Protein AF-L8HFX8-F1 (afdb_monomer_lite)

Sequence (370 aa):
MKRTALRFAGTTTATARPATVGLRHLRARGLSSSVTSGEEAWAEHQKGLRRLPVPSLEETVARYAEYVAPLVSEAEAAHARALAEEFARGEGRALQSELLALDRESPTSWLEGWWDTMYLTIRDPLPVNVNPFFIMQDDPERRSQVARAAGLANACAKFQRLVRTGQLKPDMEKTTPLDMSQYTKLFAAARIPRASRDEMVYHPDSRHMAVLSHNHFYTVEIITEDGSVVPEKDIQRQLQQILNESAPSGTREPGLGVLTADWRSPDSWASVRSELISSHGDNKHALEKIDSALFVLVLEPEAPAKGDDIAKVFLHGDMRQRWFDKLQNEKIPITVSSFQRQALPYARALEKSLLEMRDVLDASTTSTSA

Organism: Acanthamoeba castellanii (strain ATCC 30010 / Neff) (NCBI:txid1257118)

Structure (mmCIF, N/CA/C/O backbone):
data_AF-L8HFX8-F1
#
_entry.id   AF-L8HFX8-F1
#
loop_
_atom_site.group_PDB
_atom_site.id
_atom_site.type_symbol
_atom_site.label_atom_id
_atom_site.label_alt_id
_atom_site.label_comp_id
_atom_site.label_asym_id
_atom_site.label_entity_id
_atom_site.label_seq_id
_atom_site.pdbx_PDB_ins_code
_atom_site.Cartn_x
_atom_site.Cartn_y
_atom_site.Cartn_z
_atom_site.occupancy
_atom_site.B_iso_or_equiv
_atom_site.auth_seq_id
_atom_site.auth_comp_id
_atom_site.auth_asym_id
_atom_site.auth_atom_id
_atom_site.pdbx_PDB_model_num
ATOM 1 N N . MET A 1 1 ? -16.888 -6.440 20.576 1.00 50.03 1 MET A N 1
ATOM 2 C CA . MET A 1 1 ? -15.446 -6.126 20.473 1.00 50.03 1 MET A CA 1
ATOM 3 C C . MET A 1 1 ? -14.631 -7.255 21.095 1.00 50.03 1 MET A C 1
ATOM 5 O O . MET A 1 1 ? -15.099 -7.839 22.067 1.00 50.03 1 MET A O 1
ATOM 9 N N . LYS A 1 2 ? -13.455 -7.587 20.550 1.00 50.56 2 LYS A N 1
ATOM 10 C CA . LYS A 1 2 ? -12.471 -8.487 21.183 1.00 50.56 2 LYS A CA 1
ATOM 11 C C . LYS A 1 2 ? -11.106 -7.789 21.179 1.00 50.56 2 LYS A C 1
ATOM 13 O O . LYS A 1 2 ? -10.716 -7.255 20.141 1.00 50.56 2 LYS A O 1
ATOM 18 N N . ARG A 1 3 ? -10.412 -7.782 22.323 1.00 57.97 3 ARG A N 1
ATOM 19 C CA . ARG A 1 3 ? -8.992 -7.404 22.421 1.00 57.97 3 ARG A CA 1
ATOM 20 C C . ARG A 1 3 ? -8.156 -8.588 21.951 1.00 57.97 3 ARG A C 1
ATOM 22 O O . ARG A 1 3 ? -8.400 -9.716 22.378 1.00 57.97 3 ARG A O 1
ATOM 29 N N . THR A 1 4 ? -7.187 -8.320 21.090 1.00 51.91 4 THR A N 1
ATOM 30 C CA . THR A 1 4 ? -6.310 -9.325 20.494 1.00 51.91 4 THR A CA 1
ATOM 31 C C . THR A 1 4 ? -4.913 -9.118 21.064 1.00 51.91 4 THR A C 1
ATOM 33 O O . THR A 1 4 ? -4.246 -8.141 20.735 1.00 51.91 4 THR A O 1
ATOM 36 N N . ALA A 1 5 ? -4.484 -10.012 21.956 1.00 53.78 5 ALA A N 1
ATOM 37 C CA . ALA A 1 5 ? -3.161 -9.965 22.571 1.00 53.78 5 ALA A CA 1
ATOM 38 C C . ALA A 1 5 ? -2.276 -11.077 21.994 1.00 53.78 5 ALA A C 1
ATOM 40 O O . ALA A 1 5 ? -2.596 -12.258 22.128 1.00 53.78 5 ALA A O 1
ATOM 41 N N . LEU A 1 6 ? -1.167 -10.681 21.373 1.00 53.00 6 LEU A N 1
ATOM 42 C CA . LEU A 1 6 ? -0.071 -11.569 20.992 1.00 53.00 6 LEU A CA 1
ATOM 43 C C . LEU A 1 6 ? 0.772 -11.864 22.243 1.00 53.00 6 LEU A C 1
ATOM 45 O O . LEU A 1 6 ? 1.115 -10.945 22.985 1.00 53.00 6 LEU A O 1
ATOM 49 N N . ARG A 1 7 ? 1.084 -13.137 22.499 1.00 51.69 7 ARG A N 1
ATOM 50 C CA . ARG A 1 7 ? 1.792 -13.601 23.701 1.00 51.69 7 ARG A CA 1
ATOM 51 C C . ARG A 1 7 ? 3.154 -14.179 23.335 1.00 51.69 7 ARG A C 1
ATOM 53 O O . ARG A 1 7 ? 3.237 -15.057 22.482 1.00 51.69 7 ARG A O 1
ATOM 60 N N . PHE A 1 8 ? 4.203 -13.759 24.033 1.00 40.91 8 PHE A N 1
ATOM 61 C CA . PHE A 1 8 ? 5.489 -14.460 24.010 1.00 40.91 8 PHE A CA 1
ATOM 62 C C . PHE A 1 8 ? 5.495 -15.608 25.027 1.00 40.91 8 PHE A C 1
ATOM 64 O O . PHE A 1 8 ? 4.777 -15.569 26.029 1.00 40.91 8 PHE A O 1
ATOM 71 N N . ALA A 1 9 ? 6.321 -16.626 24.790 1.00 34.47 9 ALA A N 1
ATOM 72 C CA . ALA A 1 9 ? 6.492 -17.742 25.713 1.00 34.47 9 ALA A CA 1
ATOM 73 C C . ALA A 1 9 ? 7.269 -17.300 26.972 1.00 34.47 9 ALA A C 1
ATOM 75 O O . ALA A 1 9 ? 8.494 -17.365 27.018 1.00 34.47 9 ALA A O 1
ATOM 76 N N . GLY A 1 10 ? 6.545 -16.845 27.999 1.00 32.31 10 GLY A N 1
ATOM 77 C CA . GLY A 1 10 ? 7.122 -16.425 29.276 1.00 32.31 10 GLY A CA 1
ATOM 78 C C . GLY A 1 10 ? 6.064 -16.149 30.349 1.00 32.31 10 GLY A C 1
ATOM 79 O O . GLY A 1 10 ? 5.372 -15.140 30.297 1.00 32.31 10 GLY A O 1
ATOM 80 N N . THR A 1 11 ? 5.998 -17.027 31.355 1.00 31.62 11 THR A N 1
ATOM 81 C CA . THR A 1 11 ? 5.170 -16.970 32.585 1.00 31.62 11 THR A CA 1
ATOM 82 C C . THR A 1 11 ? 3.634 -17.116 32.470 1.00 31.62 11 THR A C 1
ATOM 84 O O . THR A 1 11 ? 2.910 -16.302 31.908 1.00 31.62 11 THR A O 1
ATOM 87 N N . THR A 1 12 ? 3.151 -18.195 33.096 1.00 32.53 12 THR A N 1
ATOM 88 C CA . THR A 1 12 ? 1.774 -18.568 33.498 1.00 32.53 12 THR A CA 1
ATOM 89 C C . THR A 1 12 ? 1.170 -17.529 34.475 1.00 32.53 12 THR A C 1
ATOM 91 O O . THR A 1 12 ? 1.929 -16.861 35.163 1.00 32.53 12 THR A O 1
ATOM 94 N N . THR A 1 13 ? -0.139 -17.293 34.670 1.00 28.94 13 THR A N 1
ATOM 95 C CA . THR A 1 13 ? -1.425 -18.046 34.568 1.00 28.94 13 THR A CA 1
ATOM 96 C C . THR A 1 13 ? -2.548 -17.065 34.091 1.00 28.94 13 THR A C 1
ATOM 98 O O . THR A 1 13 ? -2.239 -15.911 33.827 1.00 28.94 13 THR A O 1
ATOM 101 N N . ALA A 1 14 ? -3.848 -17.351 33.888 1.00 28.08 14 ALA A N 1
ATOM 102 C CA . ALA A 1 14 ? -4.761 -18.401 34.365 1.00 28.08 14 ALA A CA 1
ATOM 103 C C . ALA A 1 14 ? -5.943 -18.669 33.383 1.00 28.08 14 ALA A C 1
ATOM 105 O O . ALA A 1 14 ? -6.016 -18.104 32.294 1.00 28.08 14 ALA A O 1
ATOM 106 N N . THR A 1 15 ? -6.855 -19.568 33.772 1.00 30.02 15 THR A N 1
ATOM 107 C CA . THR A 1 15 ? -7.878 -20.244 32.941 1.00 30.02 15 THR A CA 1
ATOM 108 C C . THR A 1 15 ? -9.244 -19.548 32.818 1.00 30.02 15 THR A C 1
ATOM 110 O O . THR A 1 15 ? -9.757 -19.041 33.813 1.00 30.02 15 THR A O 1
ATOM 113 N N . ALA A 1 16 ? -9.936 -19.735 31.682 1.00 27.06 16 ALA A N 1
ATOM 114 C CA . ALA A 1 16 ? -11.408 -19.716 31.588 1.00 27.06 16 ALA A CA 1
ATOM 115 C C . ALA A 1 16 ? -11.921 -20.693 30.498 1.00 27.06 16 ALA A C 1
ATOM 117 O O . ALA A 1 16 ? -11.227 -20.947 29.516 1.00 27.06 16 ALA A O 1
ATOM 118 N N . ARG A 1 17 ? -13.115 -21.279 30.691 1.00 26.91 17 ARG A N 1
ATOM 119 C CA . ARG A 1 17 ? -13.713 -22.336 29.834 1.00 26.91 17 ARG A CA 1
ATOM 120 C C . ARG A 1 17 ? -14.452 -21.782 28.595 1.00 26.91 17 ARG A C 1
ATOM 122 O O . ARG A 1 17 ? -14.934 -20.653 28.649 1.00 26.91 17 ARG A O 1
ATOM 129 N N . PRO A 1 18 ? -14.624 -22.577 27.516 1.00 25.81 18 PRO A N 1
ATOM 130 C CA . PRO A 1 18 ? -15.417 -22.182 26.352 1.00 25.81 18 PRO A CA 1
ATOM 131 C C . PRO A 1 18 ? -16.929 -22.318 26.600 1.00 25.81 18 PRO A C 1
ATOM 133 O O . PRO A 1 18 ? -17.372 -23.225 27.305 1.00 25.81 18 PRO A O 1
ATOM 136 N N . ALA A 1 19 ? -17.720 -21.460 25.951 1.00 24.75 19 ALA A N 1
ATOM 137 C CA . ALA A 1 19 ? -19.171 -21.596 25.847 1.00 24.75 19 ALA A CA 1
ATOM 138 C C . ALA A 1 19 ? -19.556 -21.960 24.405 1.00 24.75 19 ALA A C 1
ATOM 140 O O . ALA A 1 19 ? -19.267 -21.215 23.468 1.00 24.75 19 ALA A O 1
ATOM 141 N N . THR A 1 20 ? -20.203 -23.110 24.230 1.00 25.84 20 THR A N 1
ATOM 142 C CA . THR A 1 20 ? -20.669 -23.609 22.930 1.00 25.84 20 THR A CA 1
ATOM 143 C C . THR A 1 20 ? -22.063 -23.059 22.628 1.00 25.84 20 THR A C 1
ATOM 145 O O . THR A 1 20 ? -22.980 -23.264 23.420 1.00 25.84 20 THR A O 1
ATOM 148 N N . VAL A 1 21 ? -22.261 -22.427 21.468 1.00 25.80 21 VAL A N 1
ATOM 149 C CA . VAL A 1 21 ? -23.598 -22.104 20.936 1.00 25.80 21 VAL A CA 1
ATOM 150 C C . VAL A 1 21 ? -23.649 -22.547 19.475 1.00 25.80 21 VAL A C 1
ATOM 152 O O . VAL A 1 21 ? -22.759 -22.224 18.693 1.00 25.80 21 VAL A O 1
ATOM 155 N N . GLY A 1 22 ? -24.650 -23.358 19.131 1.00 22.69 22 GLY A N 1
ATOM 156 C CA . GLY A 1 22 ? -24.726 -24.035 17.836 1.00 22.69 22 GLY A CA 1
ATOM 157 C C . GLY A 1 22 ? -25.189 -23.133 16.691 1.00 22.69 22 GLY A C 1
ATOM 158 O O . GLY A 1 22 ? -26.112 -22.335 16.849 1.00 22.69 22 GLY A O 1
ATOM 159 N N . LEU A 1 23 ? -24.595 -23.325 15.511 1.00 24.81 23 LEU A N 1
ATOM 160 C CA . LEU A 1 23 ? -25.080 -22.730 14.268 1.00 24.81 23 LEU A CA 1
ATOM 161 C C . LEU A 1 23 ? -26.405 -23.378 13.841 1.00 24.81 23 LEU A C 1
ATOM 163 O O . LEU A 1 23 ? -26.482 -24.591 13.649 1.00 24.81 23 LEU A O 1
ATOM 167 N N . ARG A 1 24 ? -27.435 -22.557 13.614 1.00 24.11 24 ARG A N 1
ATOM 168 C CA . ARG A 1 24 ? -28.590 -22.933 12.788 1.00 24.11 24 ARG A CA 1
ATOM 169 C C . ARG A 1 24 ? -28.392 -22.357 11.392 1.00 24.11 24 ARG A C 1
ATOM 171 O O . ARG A 1 24 ? -28.345 -21.142 11.235 1.00 24.11 24 ARG A O 1
ATOM 178 N N . HIS A 1 25 ? -28.324 -23.217 10.380 1.00 25.73 25 HIS A N 1
ATOM 179 C CA . HIS A 1 25 ? -28.350 -22.771 8.990 1.00 25.73 25 HIS A CA 1
ATOM 180 C C . HIS A 1 25 ? -29.720 -22.172 8.650 1.00 25.73 25 HIS A C 1
ATOM 182 O O . HIS A 1 25 ? -30.730 -22.876 8.658 1.00 25.73 25 HIS A O 1
ATOM 188 N N . LEU A 1 26 ? -29.743 -20.892 8.283 1.00 27.25 26 LEU A N 1
ATOM 189 C CA . LEU A 1 26 ? -30.854 -20.274 7.565 1.00 27.25 26 LEU A CA 1
ATOM 190 C C . LEU A 1 26 ? -30.396 -19.989 6.133 1.00 27.25 26 LEU A C 1
ATOM 192 O O . LEU A 1 26 ? -29.368 -19.355 5.912 1.00 27.25 26 LEU A O 1
ATOM 196 N N . ARG A 1 27 ? -31.144 -20.503 5.151 1.00 25.91 27 ARG A N 1
ATOM 197 C CA . ARG A 1 27 ? -30.884 -20.245 3.729 1.00 25.91 27 ARG A CA 1
ATOM 198 C C . ARG A 1 27 ? -31.205 -18.785 3.411 1.00 25.91 27 ARG A C 1
ATOM 200 O O . ARG A 1 27 ? -32.352 -18.373 3.582 1.00 25.91 27 ARG A O 1
ATOM 207 N N . ALA A 1 28 ? -30.236 -18.049 2.874 1.00 30.64 28 ALA A N 1
ATOM 208 C CA . ALA A 1 28 ? -30.496 -16.753 2.259 1.00 30.64 28 ALA A CA 1
ATOM 209 C C . ALA A 1 28 ? -31.442 -16.912 1.051 1.00 30.64 28 ALA A C 1
ATOM 211 O O . ALA A 1 28 ? -31.309 -17.851 0.262 1.00 30.64 28 ALA A O 1
ATOM 212 N N . ARG A 1 29 ? -32.400 -15.991 0.903 1.00 31.17 29 ARG A N 1
ATOM 213 C CA . ARG A 1 29 ? -33.271 -15.876 -0.276 1.00 31.17 29 ARG A CA 1
ATOM 214 C C . ARG A 1 29 ? -32.976 -14.564 -1.002 1.00 31.17 29 ARG A C 1
ATOM 216 O O . ARG A 1 29 ? -33.218 -13.507 -0.442 1.00 31.17 29 ARG A O 1
ATOM 223 N N . GLY A 1 30 ? -32.534 -14.685 -2.254 1.00 37.66 30 GLY A N 1
ATOM 224 C CA . GLY A 1 30 ? -32.776 -13.751 -3.361 1.00 37.66 30 GLY A CA 1
ATOM 225 C C . GLY A 1 30 ? -32.552 -12.251 -3.139 1.00 37.66 30 GLY A C 1
ATOM 226 O O . GLY A 1 30 ? -33.495 -11.529 -2.836 1.00 37.66 30 GLY A O 1
ATOM 227 N N . LEU A 1 31 ? -31.359 -11.774 -3.499 1.00 37.97 31 LEU A N 1
ATOM 228 C CA . LEU A 1 31 ? -31.148 -10.425 -4.034 1.00 37.97 31 LEU A CA 1
ATOM 229 C C . LEU A 1 31 ? -30.660 -10.592 -5.479 1.00 37.97 31 LEU A C 1
ATOM 231 O O . LEU A 1 31 ? -29.547 -11.059 -5.694 1.00 37.97 31 LEU A O 1
ATOM 235 N N . SER A 1 32 ? -31.513 -10.308 -6.466 1.00 46.12 32 SER A N 1
ATOM 236 C CA . SER A 1 32 ? -31.201 -10.519 -7.887 1.00 46.12 32 SER A CA 1
ATOM 237 C C . SER A 1 32 ? -31.941 -9.511 -8.767 1.00 46.12 32 SER A C 1
ATOM 239 O O . SER A 1 32 ? -33.143 -9.656 -8.989 1.00 46.12 32 SER A O 1
ATOM 241 N N . SER A 1 33 ? -31.209 -8.478 -9.204 1.00 42.03 33 SER A N 1
ATOM 242 C CA . SER A 1 33 ? -31.483 -7.638 -10.391 1.00 42.03 33 SER A CA 1
ATOM 243 C C . SER A 1 33 ? -30.518 -6.446 -10.502 1.00 42.03 33 SER A C 1
ATOM 245 O O . SER A 1 33 ? -30.152 -6.074 -11.608 1.00 42.03 33 SER A O 1
ATOM 247 N N . SER A 1 34 ? -30.096 -5.848 -9.378 1.00 47.00 34 SER A N 1
ATOM 248 C CA . SER A 1 34 ? -29.279 -4.614 -9.353 1.00 47.00 34 SER A CA 1
ATOM 249 C C . SER A 1 34 ? -27.778 -4.813 -9.103 1.00 47.00 34 SER A C 1
ATOM 251 O O . SER A 1 34 ? -26.992 -3.892 -9.320 1.00 47.00 34 SER A O 1
ATOM 253 N N . VAL A 1 35 ? -27.368 -5.991 -8.623 1.00 53.44 35 VAL A N 1
ATOM 254 C CA . VAL A 1 35 ? -25.946 -6.336 -8.426 1.00 53.44 35 VAL A CA 1
ATOM 255 C C . VAL A 1 35 ? -25.302 -6.694 -9.769 1.00 53.44 35 VAL A C 1
ATOM 257 O O . VAL A 1 35 ? -24.252 -6.157 -10.108 1.00 53.44 35 VAL A O 1
ATOM 260 N N . THR A 1 36 ? -25.998 -7.495 -10.581 1.00 59.62 36 THR A N 1
ATOM 261 C CA . THR A 1 36 ? -25.541 -7.956 -11.903 1.00 59.62 36 THR A CA 1
ATOM 262 C C . THR A 1 36 ? -25.195 -6.800 -12.842 1.00 59.62 36 THR A C 1
ATOM 264 O O . THR A 1 36 ? -24.130 -6.809 -13.446 1.00 59.62 36 THR A O 1
ATOM 267 N N . SER A 1 37 ? -26.018 -5.746 -12.887 1.00 66.69 37 SER A N 1
ATOM 268 C CA . SER A 1 37 ? -25.771 -4.580 -13.749 1.00 66.69 37 SER A CA 1
ATOM 269 C C . SER A 1 37 ? -24.525 -3.764 -13.370 1.00 66.69 37 SER A C 1
ATOM 271 O O . SER A 1 37 ? -23.983 -3.054 -14.213 1.00 66.69 37 SER A O 1
ATOM 273 N N . GLY A 1 38 ? -24.079 -3.821 -12.108 1.00 71.62 38 GLY A N 1
ATOM 274 C CA . GLY A 1 38 ? -22.839 -3.166 -11.672 1.00 71.62 38 GLY A CA 1
ATOM 275 C C . GLY A 1 38 ? -21.609 -3.966 -12.097 1.00 71.62 38 GLY A C 1
ATOM 276 O O . GLY A 1 38 ? -20.710 -3.444 -12.752 1.00 71.62 38 GLY A O 1
ATOM 277 N N . GLU A 1 39 ? -21.613 -5.264 -11.789 1.00 76.00 39 GLU A N 1
ATOM 278 C CA . GLU A 1 39 ? -20.556 -6.205 -12.178 1.00 76.00 39 GLU A CA 1
ATOM 279 C C . GLU A 1 39 ? -20.353 -6.251 -13.705 1.00 76.00 39 GLU A C 1
ATOM 281 O O . GLU A 1 39 ? -19.214 -6.249 -14.178 1.00 76.00 39 GLU A O 1
ATOM 286 N N . GLU A 1 40 ? -21.442 -6.210 -14.480 1.00 80.19 40 GLU A N 1
ATOM 287 C CA . GLU A 1 40 ? -21.421 -6.100 -15.944 1.00 80.19 40 GLU A CA 1
ATOM 288 C C . GLU A 1 40 ? -20.736 -4.806 -16.412 1.00 80.19 40 GLU A C 1
ATOM 290 O O . GLU A 1 40 ? -19.776 -4.872 -17.183 1.00 80.19 40 GLU A O 1
ATOM 295 N N . ALA A 1 41 ? -21.145 -3.640 -15.896 1.00 83.50 41 ALA A N 1
ATOM 296 C CA . ALA A 1 41 ? -20.569 -2.346 -16.275 1.00 83.50 41 ALA A CA 1
ATOM 297 C C . ALA A 1 41 ? -19.074 -2.225 -15.917 1.00 83.50 41 ALA A C 1
ATOM 299 O O . ALA A 1 41 ? -18.283 -1.684 -16.695 1.00 83.50 41 ALA A O 1
ATOM 300 N N . TRP A 1 42 ? -18.657 -2.768 -14.767 1.00 86.94 42 TRP A N 1
ATOM 301 C CA . TRP A 1 42 ? -17.242 -2.859 -14.397 1.00 86.94 42 TRP A CA 1
ATOM 302 C C . TRP A 1 42 ? -16.461 -3.734 -15.383 1.00 86.94 42 TRP A C 1
ATOM 304 O O . TRP A 1 42 ? -15.396 -3.341 -15.867 1.00 86.94 42 TRP A O 1
ATOM 314 N N . ALA A 1 43 ? -16.988 -4.917 -15.713 1.00 86.50 43 ALA A N 1
ATOM 315 C CA . ALA A 1 43 ? -16.348 -5.839 -16.643 1.00 86.50 43 ALA A CA 1
ATOM 316 C C . ALA A 1 43 ? -16.249 -5.261 -18.066 1.00 86.50 43 ALA A C 1
ATOM 318 O O . ALA A 1 43 ? -15.245 -5.484 -18.743 1.00 86.50 43 ALA A O 1
ATOM 319 N N . GLU A 1 44 ? -17.248 -4.505 -18.524 1.00 89.38 44 GLU A N 1
ATOM 320 C CA . GLU A 1 44 ? -17.203 -3.775 -19.796 1.00 89.38 44 GLU A CA 1
ATOM 321 C C . GLU A 1 44 ? -16.143 -2.668 -19.792 1.00 89.38 44 GLU A C 1
ATOM 323 O O . GLU A 1 44 ? -15.334 -2.604 -20.721 1.00 89.38 44 GLU A O 1
ATOM 328 N N . HIS A 1 45 ? -16.066 -1.861 -18.726 1.00 90.94 45 HIS A N 1
ATOM 329 C CA . HIS A 1 45 ? -15.025 -0.836 -18.574 1.00 90.94 45 HIS A CA 1
ATOM 330 C C . HIS A 1 45 ? -13.615 -1.440 -18.633 1.00 90.94 45 HIS A C 1
ATOM 332 O O . HIS A 1 45 ? -12.772 -0.953 -19.382 1.00 90.94 45 HIS A O 1
ATOM 338 N N . GLN A 1 46 ? -13.364 -2.544 -17.916 1.00 90.50 46 GLN A N 1
ATOM 339 C CA . GLN A 1 46 ? -12.066 -3.234 -17.958 1.00 90.50 46 GLN A CA 1
ATOM 340 C C . GLN A 1 46 ? -11.738 -3.816 -19.344 1.00 90.50 46 GLN A C 1
ATOM 342 O O . GLN A 1 46 ? -10.595 -3.717 -19.787 1.00 90.50 46 GLN A O 1
ATOM 347 N N . LYS A 1 47 ? -12.723 -4.368 -20.068 1.00 90.06 47 LYS A N 1
ATOM 348 C CA . LYS A 1 47 ? -12.537 -4.858 -21.451 1.00 90.06 47 LYS A CA 1
ATOM 349 C C . LYS A 1 47 ? -12.227 -3.739 -22.452 1.00 90.06 47 LYS A C 1
ATOM 351 O O . LYS A 1 47 ? -11.601 -4.007 -23.473 1.00 90.06 47 LYS A O 1
ATOM 356 N N . GLY A 1 48 ? -12.663 -2.507 -22.181 1.00 89.31 48 GLY A N 1
ATOM 357 C CA . GLY A 1 48 ? -12.408 -1.334 -23.023 1.00 89.31 48 GLY A CA 1
ATOM 358 C C . GLY A 1 48 ? -11.003 -0.730 -22.889 1.00 89.31 48 GLY A C 1
ATOM 359 O O . GLY A 1 48 ? -10.671 0.208 -23.619 1.00 89.31 48 GLY A O 1
ATOM 360 N N . LEU A 1 49 ? -10.172 -1.225 -21.966 1.00 92.56 49 LEU A N 1
ATOM 361 C CA . LEU A 1 49 ? -8.840 -0.678 -21.717 1.00 92.56 49 LEU A CA 1
ATOM 362 C C . LEU A 1 49 ? -7.842 -1.044 -22.822 1.00 92.56 49 LEU A C 1
ATOM 364 O O . LEU A 1 49 ? -7.807 -2.160 -23.338 1.00 92.56 49 LEU A O 1
ATOM 368 N N . ARG A 1 50 ? -6.960 -0.095 -23.149 1.00 92.31 50 ARG A N 1
ATOM 369 C CA . ARG A 1 50 ? -5.805 -0.356 -24.018 1.00 92.31 50 ARG A CA 1
ATOM 370 C C . ARG A 1 50 ? -4.717 -1.068 -23.218 1.00 92.31 50 ARG A C 1
ATOM 372 O O . ARG A 1 50 ? -4.409 -0.650 -22.104 1.00 92.31 50 ARG A O 1
ATOM 379 N N . ARG A 1 51 ? -4.093 -2.085 -23.820 1.00 91.75 51 ARG A N 1
ATOM 380 C CA . ARG A 1 51 ? -2.898 -2.743 -23.268 1.00 91.75 51 ARG A CA 1
ATOM 381 C C . ARG A 1 51 ? -1.751 -1.746 -23.081 1.00 91.75 51 ARG A C 1
ATOM 383 O O . ARG A 1 51 ? -1.642 -0.776 -23.834 1.00 91.75 51 ARG A O 1
ATOM 390 N N . LEU A 1 52 ? -0.877 -2.017 -22.110 1.00 94.56 52 LEU A N 1
ATOM 391 C CA . LEU A 1 52 ? 0.373 -1.278 -21.936 1.00 94.56 52 LEU A CA 1
ATOM 392 C C . LEU A 1 52 ? 1.293 -1.564 -23.141 1.00 94.56 52 LEU A C 1
ATOM 394 O O . LEU A 1 52 ? 1.689 -2.716 -23.315 1.00 94.56 52 LEU A O 1
ATOM 398 N N . PRO A 1 53 ? 1.643 -0.571 -23.978 1.00 95.50 53 PRO A N 1
ATOM 399 C CA . PRO A 1 53 ? 2.477 -0.821 -25.148 1.00 95.50 53 PRO A CA 1
ATOM 400 C C . PRO A 1 53 ? 3.902 -1.215 -24.746 1.00 95.50 53 PRO A C 1
ATOM 402 O O . PRO A 1 53 ? 4.429 -0.746 -23.735 1.00 95.50 53 PRO A O 1
ATOM 405 N N . VAL A 1 54 ? 4.544 -2.028 -25.583 1.00 96.94 54 VAL A N 1
ATOM 406 C CA . VAL A 1 54 ? 5.999 -2.219 -25.584 1.00 96.94 54 VAL A CA 1
ATOM 407 C C . VAL A 1 54 ? 6.599 -1.164 -26.531 1.00 96.94 54 VAL A C 1
ATOM 409 O O . VAL A 1 54 ? 6.271 -1.194 -27.721 1.00 96.94 54 VAL A O 1
ATOM 412 N N . PRO A 1 55 ? 7.425 -0.209 -26.055 1.00 97.50 55 PRO A N 1
ATOM 413 C CA . PRO A 1 55 ? 8.094 0.766 -26.922 1.00 97.50 55 PRO A CA 1
ATOM 414 C C . PRO A 1 55 ? 9.066 0.103 -27.908 1.00 97.50 55 PRO A C 1
ATOM 416 O O . PRO A 1 55 ? 9.479 -1.043 -27.715 1.00 97.50 55 PRO A O 1
ATOM 419 N N . SER A 1 56 ? 9.472 0.826 -28.955 1.00 98.00 56 SER A N 1
ATOM 420 C CA . SER A 1 56 ? 10.520 0.339 -29.866 1.00 98.00 56 SER A CA 1
ATOM 421 C C . SER A 1 56 ? 11.876 0.266 -29.146 1.00 98.00 56 SER A C 1
ATOM 423 O O . SER A 1 56 ? 12.162 1.057 -28.240 1.00 98.00 56 SER A O 1
ATOM 425 N N . LEU A 1 57 ? 12.728 -0.678 -29.556 1.00 98.25 57 LEU A N 1
ATOM 426 C CA . LEU A 1 57 ? 14.091 -0.810 -29.032 1.00 98.25 57 LEU A CA 1
ATOM 427 C C . LEU A 1 57 ? 14.915 0.449 -29.343 1.00 98.25 57 LEU A C 1
ATOM 429 O O . LEU A 1 57 ? 15.617 0.970 -28.481 1.00 98.25 57 LEU A O 1
ATOM 433 N N . GLU A 1 58 ? 14.766 0.973 -30.558 1.00 97.44 58 GLU A N 1
ATOM 434 C CA . GLU A 1 58 ? 15.405 2.191 -31.055 1.00 97.44 58 GLU A CA 1
ATOM 435 C C . GLU A 1 58 ? 14.939 3.433 -30.278 1.00 97.44 58 GLU A C 1
ATOM 437 O O . GLU A 1 58 ? 15.764 4.236 -29.847 1.00 97.44 58 GLU A O 1
ATOM 442 N N . GLU A 1 59 ? 13.629 3.569 -30.044 1.00 97.88 59 GLU A N 1
ATOM 443 C CA . GLU A 1 59 ? 13.035 4.644 -29.236 1.00 97.88 59 GLU A CA 1
ATOM 444 C C . GLU A 1 59 ? 13.532 4.596 -27.781 1.00 97.88 59 GLU A C 1
ATOM 446 O O . GLU A 1 59 ? 13.868 5.628 -27.195 1.00 97.88 59 GLU A O 1
ATOM 451 N N . THR A 1 60 ? 13.616 3.393 -27.209 1.00 97.94 60 THR A N 1
ATOM 452 C CA . THR A 1 60 ? 14.080 3.166 -25.832 1.00 97.94 60 THR A CA 1
ATOM 453 C C . THR A 1 60 ? 15.560 3.511 -25.678 1.00 97.94 60 THR A C 1
ATOM 455 O O . THR A 1 60 ? 15.929 4.230 -24.751 1.00 97.94 60 THR A O 1
ATOM 458 N N . VAL A 1 61 ? 16.405 3.062 -26.610 1.00 98.12 61 VAL A N 1
ATOM 459 C CA . VAL A 1 61 ? 17.851 3.338 -26.618 1.00 98.12 61 VAL A CA 1
ATOM 460 C C . VAL A 1 61 ? 18.148 4.818 -26.866 1.00 98.12 61 VAL A C 1
ATOM 462 O O . VAL A 1 61 ? 19.006 5.385 -26.187 1.00 98.12 61 VAL A O 1
ATOM 465 N N . ALA A 1 62 ? 17.406 5.474 -27.763 1.00 97.50 62 ALA A N 1
ATOM 466 C CA . ALA A 1 62 ? 17.534 6.910 -27.991 1.00 97.50 62 ALA A CA 1
ATOM 467 C C . ALA A 1 62 ? 17.200 7.721 -26.726 1.00 97.50 62 ALA A C 1
ATOM 469 O O . ALA A 1 62 ? 17.996 8.570 -26.321 1.00 97.50 62 ALA A O 1
ATOM 470 N N . ARG A 1 63 ? 16.078 7.414 -26.054 1.00 98.25 63 ARG A N 1
ATOM 471 C CA . ARG A 1 63 ? 15.702 8.064 -24.785 1.00 98.25 63 ARG A CA 1
ATOM 472 C C . ARG A 1 63 ? 16.676 7.770 -23.651 1.00 98.25 63 ARG A C 1
ATOM 474 O O . ARG A 1 63 ? 16.957 8.659 -22.858 1.00 98.25 63 ARG A O 1
ATOM 481 N N . TYR A 1 64 ? 17.206 6.550 -23.565 1.00 98.06 64 TYR A N 1
ATOM 482 C CA . TYR A 1 64 ? 18.229 6.210 -22.576 1.00 98.06 64 TYR A CA 1
ATOM 483 C C . TYR A 1 64 ? 19.468 7.105 -22.732 1.00 98.06 64 TYR A C 1
ATOM 485 O O . TYR A 1 64 ? 19.898 7.725 -21.761 1.00 98.06 64 TYR A O 1
ATOM 493 N N . ALA A 1 65 ? 19.992 7.242 -23.955 1.00 97.12 65 ALA A N 1
ATOM 494 C CA . ALA A 1 65 ? 21.138 8.109 -24.222 1.00 97.12 65 ALA A CA 1
ATOM 495 C C . ALA A 1 65 ? 20.829 9.595 -23.940 1.00 97.12 65 ALA A C 1
ATOM 497 O O . ALA A 1 65 ? 21.662 10.291 -23.362 1.00 97.12 65 ALA A O 1
ATOM 498 N N . GLU A 1 66 ? 19.628 10.069 -24.294 1.00 97.44 66 GLU A N 1
ATOM 499 C CA . GLU A 1 66 ? 19.149 11.426 -23.988 1.00 97.44 66 GLU A CA 1
ATOM 500 C C . GLU A 1 66 ? 19.095 11.698 -22.474 1.00 97.44 66 GLU A C 1
ATOM 502 O O . GLU A 1 66 ? 19.563 12.738 -22.016 1.00 97.44 66 GLU A O 1
ATOM 507 N N . TYR A 1 67 ? 18.551 10.764 -21.686 1.00 97.56 67 TYR A N 1
ATOM 508 C CA . TYR A 1 67 ? 18.317 10.955 -20.250 1.00 97.56 67 TYR A CA 1
ATOM 509 C C . TYR A 1 67 ? 19.553 10.697 -19.382 1.00 97.56 67 TYR A C 1
ATOM 511 O O . TYR A 1 67 ? 19.644 11.254 -18.290 1.00 97.56 67 TYR A O 1
ATOM 519 N N . VAL A 1 68 ? 20.516 9.894 -19.850 1.00 97.56 68 VAL A N 1
ATOM 520 C CA . VAL A 1 68 ? 21.806 9.702 -19.165 1.00 97.56 68 VAL A CA 1
ATOM 521 C C . VAL A 1 68 ? 22.753 10.878 -19.404 1.00 97.56 68 VAL A C 1
ATOM 523 O O . VAL A 1 68 ? 23.449 11.274 -18.474 1.00 97.56 68 VAL A O 1
ATOM 526 N N . ALA A 1 69 ? 22.757 11.477 -20.600 1.00 97.81 69 ALA A N 1
ATOM 527 C CA . ALA A 1 69 ? 23.675 12.563 -20.957 1.00 97.81 69 ALA A CA 1
ATOM 528 C C . ALA A 1 69 ? 23.788 13.725 -19.934 1.00 97.81 69 ALA A C 1
ATOM 530 O O . ALA A 1 69 ? 24.915 14.131 -19.663 1.00 97.81 69 ALA A O 1
ATOM 531 N N . PRO A 1 70 ? 22.706 14.259 -19.325 1.00 98.00 70 PRO A N 1
ATOM 532 C CA . PRO A 1 70 ? 22.814 15.329 -18.324 1.00 98.00 70 PRO A CA 1
ATOM 533 C C . PRO A 1 70 ? 23.243 14.862 -16.918 1.00 98.00 70 PRO A C 1
ATOM 535 O O . PRO A 1 70 ? 23.363 15.699 -16.025 1.00 98.00 70 PRO A O 1
ATOM 538 N N . LEU A 1 71 ? 23.428 13.556 -16.688 1.00 98.00 71 LEU A N 1
ATOM 539 C CA . LEU A 1 71 ? 23.735 12.972 -15.372 1.00 98.00 71 LEU A CA 1
ATOM 540 C C . LEU A 1 71 ? 25.212 12.579 -15.197 1.00 98.00 71 LEU A C 1
ATOM 542 O O . LEU A 1 71 ? 25.622 12.258 -14.082 1.00 98.00 71 LEU A O 1
ATOM 546 N N . VAL A 1 72 ? 25.993 12.570 -16.279 1.00 98.00 72 VAL A N 1
ATOM 547 C CA . VAL A 1 72 ? 27.376 12.062 -16.329 1.00 98.00 72 VAL A CA 1
ATOM 548 C C . VAL A 1 72 ? 28.278 13.004 -17.140 1.00 98.00 72 VAL A C 1
ATOM 550 O O . VAL A 1 72 ? 27.802 13.974 -17.729 1.00 98.00 72 VAL A O 1
ATOM 553 N N . SER A 1 73 ? 29.589 12.753 -17.182 1.00 98.50 73 SER A N 1
ATOM 554 C CA . SER A 1 73 ? 30.493 13.516 -18.054 1.00 98.50 73 SER A CA 1
ATOM 555 C C . SER A 1 73 ? 30.251 13.225 -19.543 1.00 98.50 73 SER A C 1
ATOM 557 O O . SER A 1 73 ? 29.736 12.173 -19.914 1.00 98.50 73 SER A O 1
ATOM 559 N N . GLU A 1 74 ? 30.687 14.126 -20.429 1.00 98.12 74 GLU A N 1
ATOM 560 C CA . GLU A 1 74 ? 30.556 13.958 -21.887 1.00 98.12 74 GLU A CA 1
ATOM 561 C C . GLU A 1 74 ? 31.177 12.639 -22.394 1.00 98.12 74 GLU A C 1
ATOM 563 O O . GLU A 1 74 ? 30.602 11.962 -23.246 1.00 98.12 74 GLU A O 1
ATOM 568 N N . ALA A 1 75 ? 32.314 12.229 -21.819 1.00 98.38 75 ALA A N 1
ATOM 569 C CA . ALA A 1 75 ? 32.978 10.970 -22.154 1.00 98.38 75 ALA A CA 1
ATOM 570 C C . ALA A 1 75 ? 32.162 9.739 -21.714 1.00 98.38 75 ALA A C 1
ATOM 572 O O . ALA A 1 75 ? 32.036 8.776 -22.472 1.00 98.38 75 ALA A O 1
ATOM 573 N N . GLU A 1 76 ? 31.569 9.777 -20.518 1.00 98.38 76 GLU A N 1
ATOM 574 C CA . GLU A 1 76 ? 30.682 8.718 -20.018 1.00 98.38 76 GLU A CA 1
ATOM 575 C C . GLU A 1 76 ? 29.374 8.657 -20.816 1.00 98.38 76 GLU A C 1
ATOM 577 O O . GLU A 1 76 ? 28.917 7.566 -21.147 1.00 98.38 76 GLU A O 1
ATOM 582 N N . ALA A 1 77 ? 28.805 9.805 -21.199 1.00 98.31 77 ALA A N 1
ATOM 583 C CA . ALA A 1 77 ? 27.612 9.883 -22.039 1.00 98.31 77 ALA A CA 1
ATOM 584 C C . ALA A 1 77 ? 27.863 9.292 -23.436 1.00 98.31 77 ALA A C 1
ATOM 586 O O . ALA A 1 77 ? 27.060 8.499 -23.932 1.00 98.31 77 ALA A O 1
ATOM 587 N N . ALA A 1 78 ? 29.003 9.620 -24.056 1.00 98.00 78 ALA A N 1
ATOM 588 C CA . ALA A 1 78 ? 29.418 9.040 -25.331 1.00 98.00 78 ALA A CA 1
ATOM 589 C C . ALA A 1 78 ? 29.633 7.518 -25.228 1.00 98.00 78 ALA A C 1
ATOM 591 O O . ALA A 1 78 ? 29.214 6.774 -26.117 1.00 98.00 78 ALA A O 1
ATOM 592 N N . HIS A 1 79 ? 30.226 7.041 -24.128 1.00 98.19 79 HIS A N 1
ATOM 593 C CA . HIS A 1 79 ? 30.420 5.613 -23.880 1.00 98.19 79 HIS A CA 1
ATOM 594 C C . HIS A 1 79 ? 29.092 4.870 -23.652 1.00 98.19 79 HIS A C 1
ATOM 596 O O . HIS A 1 79 ? 28.833 3.867 -24.317 1.00 98.19 79 HIS A O 1
ATOM 602 N N . ALA A 1 80 ? 28.213 5.389 -22.789 1.00 97.75 80 ALA A N 1
ATOM 603 C CA . ALA A 1 80 ? 26.891 4.822 -22.519 1.00 97.75 80 ALA A CA 1
ATOM 604 C C . ALA A 1 80 ? 26.023 4.764 -23.786 1.00 97.75 80 ALA A C 1
ATOM 606 O O . ALA A 1 80 ? 25.347 3.765 -24.036 1.00 97.75 80 ALA A O 1
ATOM 607 N N . ARG A 1 81 ? 26.095 5.800 -24.631 1.00 97.94 81 ARG A N 1
ATOM 608 C CA . ARG A 1 81 ? 25.445 5.815 -25.944 1.00 97.94 81 ARG A CA 1
ATOM 609 C C . ARG A 1 81 ? 25.979 4.714 -26.861 1.00 97.94 81 ARG A C 1
ATOM 611 O O . ARG A 1 81 ? 25.178 3.989 -27.444 1.00 97.94 81 ARG A O 1
ATOM 618 N N . ALA A 1 82 ? 27.300 4.567 -26.974 1.00 98.06 82 ALA A N 1
ATOM 619 C CA . ALA A 1 82 ? 27.909 3.535 -27.813 1.00 98.06 82 ALA A CA 1
ATOM 620 C C . ALA A 1 82 ? 27.499 2.116 -27.373 1.00 98.06 82 ALA A C 1
ATOM 622 O O . ALA A 1 82 ? 27.138 1.301 -28.223 1.00 98.06 82 ALA A O 1
ATOM 623 N N . LEU A 1 83 ? 27.472 1.853 -26.060 1.00 98.06 83 LEU A N 1
ATOM 624 C CA . LEU A 1 83 ? 26.992 0.590 -25.486 1.00 98.06 83 LEU A CA 1
ATOM 625 C C . LEU A 1 83 ? 25.508 0.341 -25.794 1.00 98.06 83 LEU A C 1
ATOM 627 O O . LEU A 1 83 ? 25.140 -0.755 -26.210 1.00 98.06 83 LEU A O 1
ATOM 631 N N . ALA A 1 84 ? 24.648 1.352 -25.650 1.00 97.81 84 ALA A N 1
ATOM 632 C CA . ALA A 1 84 ? 23.222 1.214 -25.940 1.00 97.81 84 ALA A CA 1
ATOM 633 C C . ALA A 1 84 ? 22.947 0.995 -27.445 1.00 97.81 84 ALA A C 1
ATOM 635 O O . ALA A 1 84 ? 22.096 0.186 -27.816 1.00 97.81 84 ALA A O 1
ATOM 636 N N . GLU A 1 85 ? 23.709 1.651 -28.326 1.00 97.56 85 GLU A N 1
ATOM 637 C CA . GLU A 1 85 ? 23.662 1.432 -29.778 1.00 97.56 85 GLU A CA 1
ATOM 638 C C . GLU A 1 85 ? 24.260 0.070 -30.193 1.00 97.56 85 GLU A C 1
ATOM 640 O O . GLU A 1 85 ? 23.869 -0.489 -31.219 1.00 97.56 85 GLU A O 1
ATOM 645 N N . GLU A 1 86 ? 25.203 -0.496 -29.434 1.00 98.12 86 GLU A N 1
ATOM 646 C CA . GLU A 1 86 ? 25.681 -1.878 -29.596 1.00 98.12 86 GLU A CA 1
ATOM 647 C C . GLU A 1 86 ? 24.623 -2.898 -29.157 1.00 98.12 86 GLU A C 1
ATOM 649 O O . GLU A 1 86 ? 24.264 -3.771 -29.950 1.00 98.12 86 GLU A O 1
ATOM 654 N N . PHE A 1 87 ? 24.033 -2.724 -27.972 1.00 98.38 87 PHE A N 1
ATOM 655 C CA . PHE A 1 87 ? 22.913 -3.528 -27.473 1.00 98.38 87 PHE A CA 1
ATOM 656 C C . PHE A 1 87 ? 21.740 -3.559 -28.468 1.00 98.38 87 PHE A C 1
ATOM 658 O O . PHE A 1 87 ? 21.238 -4.635 -28.800 1.00 98.38 87 PHE A O 1
ATOM 665 N N . ALA A 1 88 ? 21.363 -2.402 -29.031 1.00 97.56 88 ALA A N 1
ATOM 666 C CA . ALA A 1 88 ? 20.325 -2.290 -30.062 1.00 97.56 88 ALA A CA 1
ATOM 667 C C . ALA A 1 88 ? 20.633 -3.088 -31.342 1.00 97.56 88 ALA A C 1
ATOM 669 O O . ALA A 1 88 ? 19.724 -3.536 -32.048 1.00 97.56 88 ALA A O 1
ATOM 670 N N . ARG A 1 89 ? 21.920 -3.244 -31.679 1.00 96.75 89 ARG A N 1
ATOM 671 C CA . ARG A 1 89 ? 22.367 -3.992 -32.860 1.00 96.75 89 ARG A CA 1
ATOM 672 C C . ARG A 1 89 ? 22.500 -5.489 -32.587 1.00 96.75 89 ARG A C 1
ATOM 674 O O . ARG A 1 89 ? 22.212 -6.256 -33.508 1.00 96.75 89 ARG A O 1
ATOM 681 N N . GLY A 1 90 ? 22.909 -5.864 -31.375 1.00 96.75 90 GLY A N 1
ATOM 682 C CA . GLY A 1 90 ? 23.116 -7.233 -30.904 1.00 96.75 90 GLY A CA 1
ATOM 683 C C . GLY A 1 90 ? 21.927 -7.808 -30.126 1.00 96.75 90 GLY A C 1
ATOM 684 O O . GLY A 1 90 ? 20.820 -7.924 -30.658 1.00 96.75 90 GLY A O 1
ATOM 685 N N . GLU A 1 91 ? 22.176 -8.218 -28.878 1.00 97.44 91 GLU A N 1
ATOM 686 C CA . GLU A 1 91 ? 21.254 -9.020 -28.055 1.00 97.44 91 GLU A CA 1
ATOM 687 C C . GLU A 1 91 ? 19.890 -8.362 -27.794 1.00 97.44 91 GLU A C 1
ATOM 689 O O . GLU A 1 91 ? 18.882 -9.063 -27.684 1.00 97.44 91 GLU A O 1
ATOM 694 N N . GLY A 1 92 ? 19.820 -7.025 -27.790 1.00 98.25 92 GLY A N 1
ATOM 695 C CA . GLY A 1 92 ? 18.584 -6.284 -27.548 1.00 98.25 92 GLY A CA 1
ATOM 696 C C . GLY A 1 92 ? 17.466 -6.640 -28.529 1.00 98.25 92 GLY A C 1
ATOM 697 O O . GLY A 1 92 ? 16.297 -6.595 -28.160 1.00 98.25 92 GLY A O 1
ATOM 698 N N . ARG A 1 93 ? 17.793 -7.080 -29.754 1.00 97.94 93 ARG A N 1
ATOM 699 C CA . ARG A 1 93 ? 16.794 -7.553 -30.732 1.00 97.94 93 ARG A CA 1
ATOM 700 C C . ARG A 1 93 ? 16.123 -8.865 -30.313 1.00 97.94 93 ARG A C 1
ATOM 702 O O . ARG A 1 93 ? 14.928 -9.040 -30.556 1.00 97.94 93 ARG A O 1
ATOM 709 N N . ALA A 1 94 ? 16.881 -9.781 -29.709 1.00 98.19 94 ALA A N 1
ATOM 710 C CA . ALA A 1 94 ? 16.355 -11.043 -29.196 1.00 98.19 94 ALA A CA 1
ATOM 711 C C . ALA A 1 94 ? 15.474 -10.776 -27.968 1.00 98.19 94 ALA A C 1
ATOM 713 O O . ALA A 1 94 ? 14.303 -11.148 -27.966 1.00 98.19 94 ALA A O 1
ATOM 714 N N . LEU A 1 95 ? 15.983 -9.994 -27.012 1.00 98.25 95 LEU A N 1
ATOM 715 C CA . LEU A 1 95 ? 15.253 -9.603 -25.802 1.00 98.25 95 LEU A CA 1
ATOM 716 C C . LEU A 1 95 ? 13.966 -8.818 -26.115 1.00 98.25 95 LEU A C 1
ATOM 718 O O . LEU A 1 95 ? 12.924 -9.087 -25.525 1.00 98.25 95 LEU A O 1
ATOM 722 N N . GLN A 1 96 ? 13.986 -7.909 -27.097 1.00 98.31 96 GLN A N 1
ATOM 723 C CA . GLN A 1 96 ? 12.783 -7.219 -27.581 1.00 98.31 96 GLN A CA 1
ATOM 724 C C . GLN A 1 96 ? 11.766 -8.201 -28.189 1.00 98.31 96 GLN A C 1
ATOM 726 O O . GLN A 1 96 ? 10.559 -8.024 -28.032 1.00 98.31 96 GLN A O 1
ATOM 731 N N . SER A 1 97 ? 12.233 -9.243 -28.883 1.00 98.06 97 SER A N 1
ATOM 732 C CA . SER A 1 97 ? 11.363 -10.263 -29.482 1.00 98.06 97 SER A CA 1
ATOM 733 C C . SER A 1 97 ? 10.708 -11.147 -28.416 1.00 98.06 97 SER A C 1
ATOM 735 O O . SER A 1 97 ? 9.517 -11.442 -28.525 1.00 98.06 97 SER A O 1
ATOM 737 N N . GLU A 1 98 ? 11.450 -11.507 -27.366 1.00 97.75 98 GLU A N 1
ATOM 738 C CA . GLU A 1 98 ? 10.936 -12.209 -26.183 1.00 97.75 98 GLU A CA 1
ATOM 739 C C . GLU A 1 98 ? 9.947 -11.343 -25.393 1.00 97.75 98 GLU A C 1
ATOM 741 O O . GLU A 1 98 ? 8.866 -11.812 -25.046 1.00 97.75 98 GLU A O 1
ATOM 746 N N . LEU A 1 99 ? 10.240 -10.054 -25.194 1.00 97.25 99 LEU A N 1
ATOM 747 C CA . LEU A 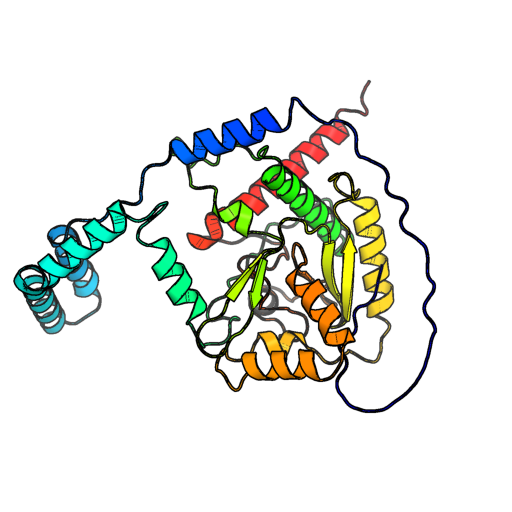1 99 ? 9.337 -9.103 -24.538 1.00 97.25 99 LEU A CA 1
ATOM 748 C C . LEU A 1 99 ? 8.011 -8.933 -25.303 1.00 97.25 99 LEU A C 1
ATOM 750 O O . LEU A 1 99 ? 6.937 -8.889 -24.703 1.00 97.25 99 LEU A O 1
ATOM 754 N N . LEU A 1 100 ? 8.066 -8.894 -26.637 1.00 97.44 100 LEU A N 1
ATOM 755 C CA . LEU A 1 100 ? 6.877 -8.867 -27.493 1.00 97.44 100 LEU A CA 1
ATOM 756 C C . LEU A 1 100 ? 6.109 -10.199 -27.499 1.00 97.44 100 LEU A C 1
ATOM 758 O O . LEU A 1 100 ? 4.905 -10.194 -27.756 1.00 97.44 100 LEU A O 1
ATOM 762 N N . ALA A 1 101 ? 6.764 -11.335 -27.245 1.00 96.81 101 ALA A N 1
ATOM 763 C CA . ALA A 1 101 ? 6.078 -12.609 -27.029 1.00 96.81 101 ALA A CA 1
ATOM 764 C C . ALA A 1 101 ? 5.380 -12.626 -25.659 1.00 96.81 101 ALA A C 1
ATOM 766 O O . ALA A 1 101 ? 4.183 -12.907 -25.592 1.00 96.81 101 ALA A O 1
ATOM 767 N N . LEU A 1 102 ? 6.083 -12.200 -24.604 1.00 94.88 102 LEU A N 1
ATOM 768 C CA . LEU A 1 102 ? 5.549 -12.063 -23.250 1.00 94.88 102 LEU A CA 1
ATOM 769 C C . LEU A 1 102 ? 4.312 -11.156 -23.207 1.00 94.88 102 LEU A C 1
ATOM 771 O O . LEU A 1 102 ? 3.338 -11.509 -22.549 1.00 94.88 102 LEU A O 1
ATOM 775 N N . ASP A 1 103 ? 4.294 -10.024 -23.922 1.00 95.31 103 ASP A N 1
ATOM 776 C CA . ASP A 1 103 ? 3.088 -9.188 -24.006 1.00 95.31 103 ASP A CA 1
ATOM 777 C C . ASP A 1 103 ? 1.909 -9.921 -24.659 1.00 95.31 103 ASP A C 1
ATOM 779 O O . ASP A 1 103 ? 0.806 -9.884 -24.121 1.00 95.31 103 ASP A O 1
ATOM 783 N N . ARG A 1 104 ? 2.117 -10.652 -25.761 1.00 94.69 104 ARG A N 1
ATOM 784 C CA . ARG A 1 104 ? 1.028 -11.408 -26.415 1.00 94.69 104 ARG A CA 1
ATOM 785 C C . ARG A 1 104 ? 0.436 -12.492 -25.514 1.00 94.69 104 ARG A C 1
ATOM 787 O O . ARG A 1 104 ? -0.756 -12.766 -25.615 1.00 94.69 104 ARG A O 1
ATOM 794 N N . GLU A 1 105 ? 1.257 -13.104 -24.664 1.00 93.56 105 GLU A N 1
ATOM 795 C CA . GLU A 1 105 ? 0.842 -14.156 -23.727 1.00 93.56 105 GLU A CA 1
ATOM 796 C C . GLU A 1 105 ? 0.280 -13.597 -22.406 1.00 93.56 105 GLU A C 1
ATOM 798 O O . GLU A 1 105 ? -0.502 -14.265 -21.729 1.00 93.56 105 GLU A O 1
ATOM 803 N N . SER A 1 106 ? 0.634 -12.361 -22.039 1.00 91.38 106 SER A N 1
ATOM 804 C CA . SER A 1 106 ? 0.219 -11.740 -20.777 1.00 91.38 106 SER A CA 1
ATOM 805 C C . SER A 1 106 ? -1.273 -11.372 -20.782 1.00 91.38 106 SER A C 1
ATOM 807 O O . SER A 1 106 ? -1.698 -10.569 -21.620 1.00 91.38 106 SER A O 1
ATOM 809 N N . PRO A 1 107 ? -2.085 -11.846 -19.814 1.00 87.75 107 PRO A N 1
ATOM 810 C CA . PRO A 1 107 ? -3.528 -11.593 -19.796 1.00 87.75 107 PRO A CA 1
ATOM 811 C C . PRO A 1 107 ? -3.879 -10.113 -19.571 1.00 87.75 107 PRO A C 1
ATOM 813 O O . PRO A 1 107 ? -4.883 -9.644 -20.102 1.00 87.75 107 PRO A O 1
ATOM 816 N N . THR A 1 108 ? -3.048 -9.373 -18.829 1.00 84.38 108 THR A N 1
ATOM 817 C CA . THR A 1 108 ? -3.242 -7.951 -18.494 1.00 84.38 108 THR A CA 1
ATOM 818 C C . THR A 1 108 ? -2.155 -7.073 -19.120 1.00 84.38 108 THR A C 1
ATOM 820 O O . THR A 1 108 ? -2.392 -6.379 -20.108 1.00 84.38 108 THR A O 1
ATOM 823 N N . SER A 1 109 ? -0.951 -7.112 -18.550 1.00 91.00 109 SER A N 1
ATOM 824 C CA . SER A 1 109 ? 0.202 -6.285 -18.898 1.00 91.00 109 SER A CA 1
ATOM 825 C C . SER A 1 109 ? 1.480 -7.094 -18.722 1.00 91.00 109 SER A C 1
ATOM 827 O O . SER A 1 109 ? 1.656 -7.743 -17.691 1.00 91.00 109 SER A O 1
ATOM 829 N N . TRP A 1 110 ? 2.399 -6.998 -19.685 1.00 94.06 110 TRP A N 1
ATOM 830 C CA . TRP A 1 110 ? 3.722 -7.629 -19.615 1.00 94.06 110 TRP A CA 1
ATOM 831 C C . TRP A 1 110 ? 4.548 -7.191 -18.393 1.00 94.06 110 TRP A C 1
ATOM 833 O O . TRP A 1 110 ? 5.423 -7.925 -17.941 1.00 94.06 110 TRP A O 1
ATOM 843 N N . LEU A 1 111 ? 4.271 -6.001 -17.844 1.00 92.56 111 LEU A N 1
ATOM 844 C CA . LEU A 1 111 ? 5.052 -5.405 -16.759 1.00 92.56 111 LEU A CA 1
ATOM 845 C C . LEU A 1 111 ? 4.561 -5.799 -15.354 1.00 92.56 111 LEU A C 1
ATOM 847 O O . LEU A 1 111 ? 5.365 -5.799 -14.424 1.00 92.56 111 LEU A O 1
ATOM 851 N N . GLU A 1 112 ? 3.273 -6.126 -15.174 1.00 85.25 112 GLU A N 1
ATOM 852 C CA . GLU A 1 112 ? 2.646 -6.276 -13.842 1.00 85.25 112 GLU A CA 1
ATOM 853 C C . GLU A 1 112 ? 3.380 -7.318 -12.979 1.00 85.25 112 GLU A C 1
ATOM 855 O O . GLU A 1 112 ? 3.811 -7.016 -11.867 1.00 85.25 112 GLU A O 1
ATOM 860 N N . GLY A 1 113 ? 3.627 -8.514 -13.525 1.00 86.00 113 GLY A N 1
ATOM 861 C CA . GLY A 1 113 ? 4.293 -9.600 -12.798 1.00 86.00 113 GLY A CA 1
ATOM 862 C C . GLY A 1 113 ? 5.757 -9.318 -12.435 1.00 86.00 113 GLY A C 1
ATOM 863 O O . GLY A 1 113 ? 6.220 -9.745 -11.374 1.00 86.00 113 GLY A O 1
ATOM 864 N N . TRP A 1 114 ? 6.493 -8.582 -13.274 1.00 89.00 114 TRP A N 1
ATOM 865 C CA . TRP A 1 114 ? 7.864 -8.150 -12.968 1.00 89.00 114 TRP A CA 1
ATOM 866 C C . TRP A 1 114 ? 7.883 -7.052 -11.904 1.00 89.00 114 TRP A C 1
ATOM 868 O O . TRP A 1 114 ? 8.709 -7.096 -10.993 1.00 89.00 114 TRP A O 1
ATOM 878 N N . TRP A 1 115 ? 6.939 -6.112 -11.975 1.00 85.56 115 TRP A N 1
ATO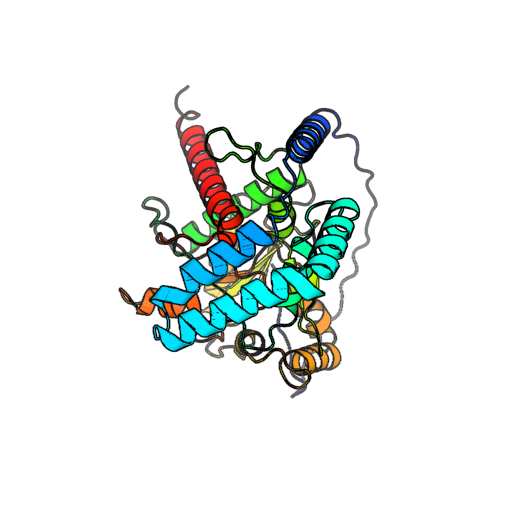M 879 C CA . TRP A 1 115 ? 6.799 -5.024 -11.013 1.00 85.56 115 TRP A CA 1
ATOM 880 C C . TRP A 1 115 ? 6.442 -5.543 -9.613 1.00 85.56 115 TRP A C 1
ATOM 882 O O . TRP A 1 115 ? 7.123 -5.217 -8.638 1.00 85.56 115 TRP A O 1
ATOM 892 N N . ASP A 1 116 ? 5.457 -6.441 -9.523 1.00 84.62 116 ASP A N 1
ATOM 893 C CA . ASP A 1 116 ? 5.104 -7.144 -8.285 1.00 84.62 116 ASP A CA 1
ATOM 894 C C . ASP A 1 116 ? 6.290 -7.956 -7.748 1.00 84.62 116 ASP A C 1
ATOM 896 O O . ASP A 1 116 ? 6.558 -7.961 -6.545 1.00 84.62 116 ASP A O 1
ATOM 900 N N . THR A 1 117 ? 7.038 -8.632 -8.628 1.00 88.31 117 THR A N 1
ATOM 901 C CA . THR A 1 117 ? 8.224 -9.400 -8.225 1.00 88.31 117 THR A CA 1
ATOM 902 C C . THR A 1 117 ? 9.299 -8.494 -7.636 1.00 88.31 117 THR A C 1
ATOM 904 O O . THR A 1 117 ? 9.800 -8.823 -6.567 1.00 88.31 117 THR A O 1
ATOM 907 N N . MET A 1 118 ? 9.601 -7.347 -8.255 1.00 88.56 118 MET A N 1
ATOM 908 C CA . MET A 1 118 ? 10.560 -6.368 -7.732 1.00 88.56 118 MET A CA 1
ATOM 909 C C . MET A 1 118 ? 10.190 -5.929 -6.308 1.00 88.56 118 MET A C 1
ATOM 911 O O . MET A 1 118 ? 10.985 -6.091 -5.385 1.00 88.56 118 MET A O 1
ATOM 915 N N . TYR A 1 119 ? 8.966 -5.436 -6.088 1.00 85.38 119 TYR A N 1
ATOM 916 C CA . TYR A 1 119 ? 8.557 -4.976 -4.756 1.00 85.38 119 TYR A CA 1
ATOM 917 C C . TYR A 1 119 ? 8.545 -6.094 -3.712 1.00 85.38 119 TYR A C 1
ATOM 919 O O . TYR A 1 119 ? 8.907 -5.860 -2.554 1.00 85.38 119 TYR A O 1
ATOM 927 N N . LEU A 1 120 ? 8.146 -7.306 -4.099 1.00 90.56 120 LEU A N 1
ATOM 928 C CA . LEU A 1 120 ? 8.081 -8.457 -3.202 1.00 90.56 120 LEU A CA 1
ATOM 929 C C . LEU A 1 120 ? 9.438 -9.126 -2.951 1.00 90.56 120 LEU A C 1
ATOM 931 O O . LEU A 1 120 ? 9.534 -9.893 -1.996 1.00 90.56 120 LEU A O 1
ATOM 935 N N . THR A 1 121 ? 10.486 -8.828 -3.725 1.00 93.56 121 THR A N 1
ATOM 936 C CA . THR A 1 121 ? 11.859 -9.297 -3.458 1.00 93.56 121 THR A CA 1
ATOM 937 C C . THR A 1 121 ? 12.735 -8.271 -2.741 1.00 93.56 121 THR A C 1
ATOM 939 O O . THR A 1 121 ? 13.689 -8.697 -2.094 1.00 93.56 121 THR A O 1
ATOM 942 N N . ILE A 1 122 ? 12.397 -6.969 -2.722 1.00 89.69 122 ILE A N 1
ATOM 943 C CA . ILE A 1 122 ? 13.073 -5.974 -1.854 1.00 89.69 122 ILE A CA 1
ATOM 944 C C . ILE A 1 122 ? 13.173 -6.525 -0.424 1.00 89.69 122 ILE A C 1
ATOM 946 O O . ILE A 1 122 ? 12.168 -6.988 0.134 1.00 89.69 122 ILE A O 1
ATOM 950 N N . ARG A 1 123 ? 14.395 -6.525 0.130 1.00 94.81 123 ARG A N 1
ATOM 951 C CA . ARG A 1 123 ? 14.706 -7.026 1.481 1.00 94.81 123 ARG A CA 1
ATOM 952 C C . ARG A 1 123 ? 14.888 -5.922 2.528 1.00 94.81 123 ARG A C 1
ATOM 954 O O . ARG A 1 123 ? 14.908 -6.241 3.716 1.00 94.81 123 ARG A O 1
ATOM 961 N N . ASP A 1 124 ? 14.962 -4.664 2.104 1.00 93.50 124 ASP A N 1
ATOM 962 C CA . ASP A 1 124 ? 1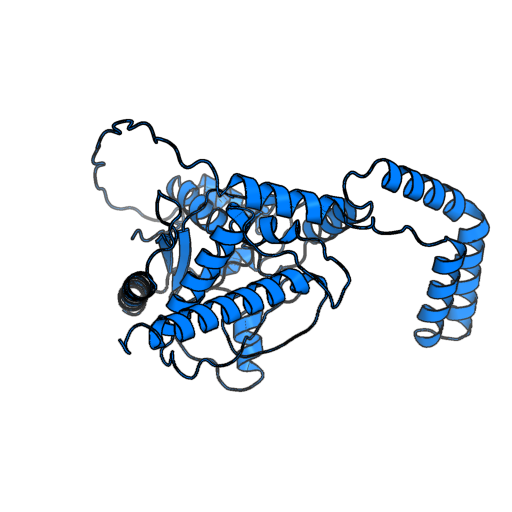5.039 -3.500 2.991 1.00 93.50 124 ASP A CA 1
ATOM 963 C C . ASP A 1 124 ? 13.772 -3.360 3.860 1.00 93.50 124 ASP A C 1
ATOM 965 O O . ASP A 1 124 ? 12.690 -3.813 3.459 1.00 93.50 124 ASP A O 1
ATOM 969 N N . PRO A 1 125 ? 13.862 -2.708 5.034 1.00 93.00 125 PRO A N 1
ATOM 970 C CA . PRO A 1 125 ? 12.701 -2.336 5.836 1.00 93.00 125 PRO A CA 1
ATOM 971 C C . PRO A 1 125 ? 11.637 -1.587 5.028 1.00 93.00 125 PRO A C 1
ATOM 973 O O . PRO A 1 125 ? 11.947 -0.657 4.286 1.00 93.00 125 PRO A O 1
ATOM 976 N N . LEU A 1 126 ? 10.365 -1.945 5.214 1.00 89.44 126 LEU A N 1
ATOM 977 C CA . LEU A 1 126 ? 9.243 -1.276 4.547 1.00 89.44 126 LEU A CA 1
ATOM 978 C C . LEU A 1 126 ? 9.088 0.225 4.888 1.00 89.44 126 LEU A C 1
ATOM 980 O O . LEU A 1 126 ? 8.874 1.004 3.954 1.00 89.44 126 LEU A O 1
ATOM 984 N N . PRO A 1 127 ? 9.175 0.688 6.159 1.00 87.75 127 PRO A N 1
ATOM 985 C CA . PRO A 1 127 ? 9.172 2.124 6.443 1.00 87.75 127 PRO A CA 1
ATOM 986 C C . PRO A 1 127 ? 10.329 2.849 5.755 1.00 87.75 127 PRO A C 1
ATOM 988 O O . PRO A 1 127 ? 11.441 2.335 5.702 1.00 87.75 127 PRO A O 1
ATOM 991 N N . VAL A 1 128 ? 10.073 4.083 5.310 1.00 85.62 128 VAL A N 1
ATOM 992 C CA . VAL A 1 128 ? 11.023 4.971 4.609 1.00 85.62 128 VAL A CA 1
ATOM 993 C C . VAL A 1 128 ? 11.409 4.492 3.204 1.00 85.62 128 VAL A C 1
ATOM 995 O O . VAL A 1 128 ? 11.324 5.290 2.276 1.00 85.62 128 VAL A O 1
ATOM 998 N N . ASN A 1 129 ? 11.786 3.224 3.018 1.00 85.88 129 ASN A N 1
ATOM 999 C CA . ASN A 1 129 ? 12.297 2.728 1.733 1.00 85.88 129 ASN A CA 1
ATOM 1000 C C . ASN A 1 129 ? 11.190 2.368 0.728 1.00 85.88 129 ASN A C 1
ATOM 1002 O O . ASN A 1 129 ? 11.399 2.482 -0.477 1.00 85.88 129 ASN A O 1
ATOM 1006 N N . VAL A 1 130 ? 10.023 1.915 1.210 1.00 83.38 130 VAL A N 1
ATOM 1007 C CA . VAL A 1 130 ? 8.921 1.432 0.354 1.00 83.38 130 VAL A CA 1
ATOM 1008 C C . VAL A 1 130 ? 7.599 2.128 0.666 1.00 83.38 130 VAL A C 1
ATOM 1010 O O . VAL A 1 130 ? 6.931 2.593 -0.252 1.00 83.38 130 VAL A O 1
ATOM 1013 N N . ASN A 1 131 ? 7.207 2.195 1.940 1.00 82.12 131 ASN A N 1
ATOM 1014 C CA . ASN A 1 131 ? 5.884 2.672 2.338 1.00 82.12 131 ASN A CA 1
ATOM 1015 C C . ASN A 1 131 ? 5.828 4.214 2.312 1.00 82.12 131 ASN A C 1
ATOM 1017 O O . ASN A 1 131 ? 6.492 4.846 3.145 1.00 82.12 131 ASN A O 1
ATOM 1021 N N . PRO A 1 132 ? 5.025 4.837 1.423 1.00 78.06 132 PRO A N 1
ATOM 1022 C CA . PRO A 1 132 ? 4.775 6.270 1.467 1.00 78.06 132 PRO A CA 1
ATOM 1023 C C . PRO A 1 132 ? 3.830 6.610 2.631 1.00 78.06 132 PRO A C 1
ATOM 1025 O O . PRO A 1 132 ? 3.367 5.749 3.381 1.00 78.06 132 PRO A O 1
ATOM 1028 N N . PHE A 1 133 ? 3.499 7.889 2.774 1.00 72.94 133 PHE A N 1
ATOM 1029 C CA . PHE A 1 133 ? 2.374 8.307 3.599 1.00 72.94 133 PHE A CA 1
ATOM 1030 C C . PHE A 1 133 ? 1.592 9.406 2.900 1.00 72.94 133 PHE A C 1
ATOM 1032 O O . PHE A 1 133 ? 2.154 10.222 2.169 1.00 72.94 133 PHE A O 1
ATOM 1039 N N . PHE A 1 134 ? 0.298 9.434 3.194 1.00 72.94 134 PHE A N 1
ATOM 1040 C CA . PHE A 1 134 ? -0.561 10.558 2.889 1.00 72.94 134 PHE A CA 1
ATOM 1041 C C . PHE A 1 134 ? -0.910 11.264 4.173 1.00 72.94 134 PHE A C 1
ATOM 1043 O O . PHE A 1 134 ? -1.090 10.673 5.233 1.00 72.94 134 PHE A O 1
ATOM 1050 N N . ILE A 1 135 ? -1.023 12.562 4.024 1.00 71.06 135 ILE A N 1
ATOM 1051 C CA . ILE A 1 135 ? -1.764 13.434 4.900 1.00 71.06 135 ILE A CA 1
ATOM 1052 C C . ILE A 1 135 ? -2.965 13.851 3.980 1.00 71.06 135 ILE A C 1
ATOM 1054 O O . ILE A 1 135 ? -2.718 14.106 2.809 1.00 71.06 135 ILE A O 1
ATOM 1058 N N . MET A 1 136 ? -4.254 13.863 4.397 1.00 69.88 136 MET A N 1
ATOM 1059 C CA . MET A 1 136 ? -5.471 14.340 3.641 1.00 69.88 136 MET A CA 1
ATOM 1060 C C . MET A 1 136 ? -6.323 15.398 4.407 1.00 69.88 136 MET A C 1
ATOM 1062 O O . MET A 1 136 ? -6.541 15.186 5.577 1.00 69.88 136 MET A O 1
ATOM 1066 N N . GLN A 1 137 ? -6.786 16.524 3.822 1.00 71.81 137 GLN A N 1
ATOM 1067 C CA . GLN A 1 137 ? -7.156 17.808 4.511 1.00 71.81 137 GLN A CA 1
ATOM 1068 C C . GLN A 1 137 ? -7.942 17.761 5.848 1.00 71.81 137 GLN A C 1
ATOM 1070 O O . GLN A 1 137 ? -8.738 16.865 6.101 1.00 71.81 137 GLN A O 1
ATOM 1075 N N . ASP A 1 138 ? -7.747 18.798 6.673 1.00 72.81 138 ASP A N 1
ATOM 1076 C CA . ASP A 1 138 ? -8.425 18.985 7.963 1.00 72.81 138 ASP A CA 1
ATOM 1077 C C . ASP A 1 138 ? -9.962 19.095 7.818 1.00 72.81 138 ASP A C 1
ATOM 1079 O O . ASP A 1 138 ? -10.458 19.933 7.067 1.00 72.81 138 ASP A O 1
ATOM 1083 N N . ASP A 1 139 ? -10.715 18.256 8.541 1.00 72.38 139 ASP A N 1
ATOM 1084 C CA . ASP A 1 139 ? -12.190 18.242 8.563 1.00 72.38 139 ASP A CA 1
ATOM 1085 C C . ASP A 1 139 ? -12.730 19.256 9.609 1.00 72.38 139 ASP A C 1
ATOM 1087 O O . ASP A 1 139 ? -12.567 19.029 10.818 1.00 72.38 139 ASP A O 1
ATOM 1091 N N . PRO A 1 140 ? -13.377 20.367 9.196 1.00 74.31 140 PRO A N 1
ATOM 1092 C CA . PRO A 1 140 ? -13.839 21.414 10.114 1.00 74.31 140 PRO A CA 1
ATOM 1093 C C . PRO A 1 140 ? -15.068 21.016 10.954 1.00 74.31 140 PRO A C 1
ATOM 1095 O O . PRO A 1 140 ? -15.342 21.662 11.979 1.00 74.31 140 PRO A O 1
ATOM 1098 N N . GLU A 1 141 ? -15.796 19.975 10.539 1.00 74.75 141 GLU A N 1
ATOM 1099 C CA . GLU A 1 141 ? -17.013 19.465 11.177 1.00 74.75 141 GLU A CA 1
ATOM 1100 C C . GLU A 1 141 ? -16.666 18.415 12.241 1.00 74.75 141 GLU A C 1
ATOM 1102 O O . GLU A 1 141 ? -17.082 18.514 13.400 1.00 74.75 141 GLU A O 1
ATOM 1107 N N . ARG A 1 142 ? -15.819 17.438 11.893 1.00 75.88 142 ARG A N 1
ATOM 1108 C CA . ARG A 1 142 ? -15.349 16.389 12.809 1.00 75.88 142 ARG A CA 1
ATOM 1109 C C . ARG A 1 142 ? -14.112 16.855 13.569 1.00 75.88 142 ARG A C 1
ATOM 1111 O O . ARG A 1 142 ? -12.980 16.606 13.171 1.00 75.88 142 ARG A O 1
ATOM 1118 N N . ARG A 1 143 ? -14.313 17.508 14.715 1.00 76.19 143 ARG A N 1
ATOM 1119 C CA . ARG A 1 143 ? -13.212 18.118 15.495 1.00 76.19 143 ARG A CA 1
ATOM 1120 C C . ARG A 1 143 ? -12.487 17.196 16.480 1.00 76.19 143 ARG A C 1
ATOM 1122 O O . ARG A 1 143 ? -11.441 17.581 16.991 1.00 76.19 143 ARG A O 1
ATOM 1129 N N . SER A 1 144 ? -13.009 16.004 16.773 1.00 85.19 144 SER A N 1
ATOM 1130 C CA . SER A 1 144 ? -12.329 15.028 17.641 1.00 85.19 144 SER A CA 1
ATOM 1131 C C . SER A 1 144 ? -11.683 13.907 16.828 1.00 85.19 144 SER A C 1
ATOM 1133 O O . SER A 1 144 ? -12.220 13.485 15.802 1.00 85.19 144 SER A O 1
ATOM 1135 N N . GLN A 1 145 ? -10.554 13.378 17.318 1.00 83.88 145 GLN A N 1
ATOM 1136 C CA . GLN A 1 145 ? -9.855 12.242 16.701 1.00 83.88 145 GLN A CA 1
ATOM 1137 C C . GLN A 1 145 ? -10.809 11.062 16.459 1.00 83.88 145 GLN A C 1
ATOM 1139 O O . GLN A 1 145 ? -10.835 10.501 15.369 1.00 83.88 145 GLN A O 1
ATOM 1144 N N . VAL A 1 146 ? -11.631 10.727 17.458 1.00 88.06 146 VAL A N 1
ATOM 1145 C CA . VAL A 1 146 ? -12.572 9.601 17.402 1.00 88.06 146 VAL A CA 1
ATOM 1146 C C . VAL A 1 146 ? -13.679 9.833 16.366 1.00 88.06 146 VAL A C 1
ATOM 1148 O O . VAL A 1 146 ? -14.032 8.900 15.649 1.00 88.06 146 VAL A O 1
ATOM 1151 N N . ALA A 1 147 ? -14.201 11.060 16.237 1.00 84.44 147 ALA A N 1
ATOM 1152 C CA . ALA A 1 147 ? -15.182 11.388 15.199 1.00 84.44 147 ALA A CA 1
ATOM 1153 C C . ALA A 1 147 ? -14.567 11.278 13.795 1.00 84.44 147 ALA A C 1
ATOM 1155 O O . ALA A 1 147 ? -15.135 10.602 12.940 1.00 84.44 147 ALA A O 1
ATOM 1156 N N . ARG A 1 148 ? -13.377 11.861 13.572 1.00 83.94 148 ARG A N 1
ATOM 1157 C CA . ARG A 1 148 ? -12.663 11.741 12.286 1.00 83.94 148 ARG A CA 1
ATOM 1158 C C . ARG A 1 148 ? -12.394 10.293 11.919 1.00 83.94 148 ARG A C 1
ATOM 1160 O O . ARG A 1 148 ? -12.728 9.877 10.817 1.00 83.94 148 ARG A O 1
ATOM 1167 N N . ALA A 1 149 ? -11.843 9.525 12.855 1.00 84.75 149 ALA A N 1
ATOM 1168 C CA . ALA A 1 149 ? -11.528 8.117 12.666 1.00 84.75 149 ALA A CA 1
ATOM 1169 C C . ALA A 1 149 ? -12.775 7.272 12.335 1.00 84.75 149 ALA A C 1
ATOM 1171 O O . ALA A 1 149 ? -12.689 6.344 11.532 1.00 84.75 149 ALA A O 1
ATOM 1172 N N . ALA A 1 150 ? -13.938 7.612 12.900 1.00 87.88 150 ALA A N 1
ATOM 1173 C CA . ALA A 1 150 ? -15.199 6.932 12.620 1.00 87.88 150 ALA A CA 1
ATOM 1174 C C . ALA A 1 150 ? -15.768 7.248 11.229 1.00 87.88 150 ALA A C 1
ATOM 1176 O O . ALA A 1 150 ? -16.099 6.313 10.499 1.00 87.88 150 ALA A O 1
ATOM 1177 N N . GLY A 1 151 ? -15.863 8.529 10.848 1.00 84.38 151 GLY A N 1
ATOM 1178 C CA . GLY A 1 151 ? -16.374 8.933 9.530 1.00 84.38 151 GLY A CA 1
ATOM 1179 C C . GLY A 1 151 ? -15.510 8.400 8.396 1.00 84.38 151 GLY A C 1
ATOM 1180 O O . GLY A 1 151 ? -16.003 7.782 7.455 1.00 84.38 151 GLY A O 1
ATOM 1181 N N . LEU A 1 152 ? -14.199 8.498 8.575 1.00 83.69 152 LEU A N 1
ATOM 1182 C CA . LEU A 1 152 ? -13.198 7.878 7.726 1.00 83.69 152 LEU A CA 1
ATOM 1183 C C . LEU A 1 152 ? -13.391 6.359 7.566 1.00 83.69 152 LEU A C 1
ATOM 1185 O O . LEU A 1 152 ? -13.486 5.865 6.446 1.00 83.69 152 LEU A O 1
ATOM 1189 N N . ALA A 1 153 ? -13.475 5.609 8.671 1.00 87.38 153 ALA A N 1
ATOM 1190 C CA . ALA A 1 153 ? -13.656 4.159 8.612 1.00 87.38 153 ALA A CA 1
ATOM 1191 C C . ALA A 1 153 ? -14.997 3.771 7.958 1.00 87.38 153 ALA A C 1
ATOM 1193 O O . ALA A 1 153 ? -15.065 2.787 7.219 1.00 87.38 153 ALA A O 1
ATOM 1194 N N . ASN A 1 154 ? -16.049 4.570 8.176 1.00 91.50 154 ASN A N 1
ATOM 1195 C CA . ASN A 1 154 ? -17.336 4.437 7.495 1.00 91.50 154 ASN A CA 1
ATOM 1196 C C . ASN A 1 154 ? -17.204 4.664 5.975 1.00 91.50 154 ASN A C 1
ATOM 1198 O O . ASN A 1 154 ? -17.792 3.918 5.194 1.00 91.50 154 ASN A O 1
ATOM 1202 N N . ALA A 1 155 ? -16.401 5.641 5.550 1.00 85.50 155 ALA A N 1
ATOM 1203 C CA . ALA A 1 155 ? -16.135 5.933 4.144 1.00 85.50 155 ALA A CA 1
ATOM 1204 C C . ALA A 1 155 ? -15.355 4.811 3.448 1.00 85.50 155 ALA A C 1
ATOM 1206 O O . ALA A 1 155 ? -15.789 4.323 2.407 1.00 85.50 155 ALA A O 1
ATOM 1207 N N . CYS A 1 156 ? -14.278 4.316 4.065 1.00 87.69 156 CYS A N 1
ATOM 1208 C CA . CYS A 1 156 ? -13.532 3.162 3.559 1.00 87.69 156 CYS A CA 1
ATOM 1209 C C . CYS A 1 156 ? -14.428 1.913 3.442 1.00 87.69 156 CYS A C 1
ATOM 1211 O O . CYS A 1 156 ? -14.336 1.175 2.463 1.00 87.69 156 CYS A O 1
ATOM 1213 N N . ALA A 1 157 ? -15.347 1.695 4.391 1.00 90.50 157 ALA A N 1
ATOM 1214 C CA . ALA A 1 157 ? -16.325 0.608 4.317 1.00 90.50 157 ALA A CA 1
ATOM 1215 C C . ALA A 1 157 ? -17.367 0.804 3.193 1.00 90.50 157 ALA A C 1
ATOM 1217 O O . ALA A 1 157 ? -17.691 -0.158 2.494 1.00 90.50 157 ALA A O 1
ATOM 1218 N N . LYS A 1 158 ? -17.856 2.035 2.964 1.00 88.44 158 LYS A N 1
ATOM 1219 C CA . LYS A 1 158 ? -18.713 2.379 1.808 1.00 88.44 158 LYS A CA 1
ATOM 1220 C C . LYS A 1 158 ? -17.993 2.117 0.485 1.00 88.44 158 LYS A C 1
ATOM 1222 O O . LYS A 1 158 ? -18.561 1.462 -0.385 1.00 88.44 158 LYS A O 1
ATOM 1227 N N . PHE A 1 159 ? -16.744 2.564 0.363 1.00 87.06 159 PHE A N 1
ATOM 1228 C CA . PHE A 1 159 ? -15.913 2.338 -0.816 1.00 87.06 159 PHE A CA 1
ATOM 1229 C C . PHE A 1 159 ? -15.677 0.846 -1.068 1.00 87.06 159 PHE A C 1
ATOM 1231 O O . PHE A 1 159 ? -15.934 0.366 -2.169 1.00 87.06 159 PHE A O 1
ATOM 1238 N N . GLN A 1 160 ? -15.293 0.083 -0.035 1.00 87.62 160 GLN A N 1
ATOM 1239 C CA . GLN A 1 160 ? -15.128 -1.367 -0.154 1.00 87.62 160 GLN A CA 1
ATOM 1240 C C . GLN A 1 160 ? -16.416 -2.051 -0.611 1.00 87.62 160 GLN A C 1
ATOM 1242 O O . GLN A 1 160 ? -16.361 -2.974 -1.421 1.00 87.62 160 GLN A O 1
ATOM 1247 N N . ARG A 1 161 ? -17.582 -1.607 -0.123 1.00 89.38 161 ARG A N 1
ATOM 1248 C CA . ARG A 1 161 ? -18.870 -2.132 -0.584 1.00 89.38 161 ARG A CA 1
ATOM 1249 C C . ARG A 1 161 ? -19.070 -1.869 -2.078 1.00 89.38 161 ARG A C 1
ATOM 1251 O O . ARG A 1 161 ? -19.392 -2.811 -2.786 1.00 89.38 161 ARG A O 1
ATOM 1258 N N . LEU A 1 162 ? -18.829 -0.642 -2.555 1.00 89.06 162 LEU A N 1
ATOM 1259 C CA . LEU A 1 162 ? -18.948 -0.285 -3.978 1.00 89.06 162 LEU A CA 1
ATOM 1260 C C . LEU A 1 162 ? -17.998 -1.095 -4.876 1.00 89.06 162 LEU A C 1
ATOM 1262 O O . LEU A 1 162 ? -18.401 -1.512 -5.958 1.00 89.06 162 LEU A O 1
ATOM 1266 N N . VAL A 1 163 ? -16.762 -1.350 -4.431 1.00 87.12 163 VAL A N 1
ATOM 1267 C CA . VAL A 1 163 ? -15.816 -2.231 -5.143 1.00 87.12 163 VAL A CA 1
ATOM 1268 C C . VAL A 1 163 ? -16.337 -3.670 -5.175 1.00 87.12 163 VAL A C 1
ATOM 1270 O O . VAL A 1 163 ? -16.382 -4.282 -6.238 1.00 87.12 163 VAL A O 1
ATOM 1273 N N . ARG A 1 164 ? -16.774 -4.209 -4.028 1.00 87.75 164 ARG A N 1
ATOM 1274 C CA . ARG A 1 164 ? -17.262 -5.595 -3.906 1.00 87.75 164 ARG A CA 1
ATOM 1275 C C . ARG A 1 164 ? -18.552 -5.875 -4.680 1.00 87.75 164 ARG A C 1
ATOM 1277 O O . ARG A 1 164 ? -18.776 -7.028 -5.017 1.00 87.75 164 ARG A O 1
ATOM 1284 N N . THR A 1 165 ? -19.395 -4.872 -4.927 1.00 86.69 165 THR A N 1
ATOM 1285 C CA . THR A 1 165 ? -20.657 -5.017 -5.680 1.00 86.69 165 THR A CA 1
ATOM 1286 C C . THR A 1 165 ? -20.555 -4.584 -7.146 1.00 86.69 165 THR A C 1
ATOM 1288 O O . THR A 1 165 ? -21.579 -4.503 -7.821 1.00 86.69 165 THR A O 1
ATOM 1291 N N . GLY A 1 166 ? -19.359 -4.229 -7.637 1.00 87.56 166 GLY A N 1
ATOM 1292 C CA . GLY A 1 166 ? -19.168 -3.677 -8.987 1.00 87.56 166 GLY A CA 1
ATOM 1293 C C . GLY A 1 166 ? -19.824 -2.304 -9.210 1.00 87.56 166 GLY A C 1
ATOM 1294 O O . GLY A 1 166 ? -19.915 -1.837 -10.337 1.00 87.56 166 GLY A O 1
ATOM 1295 N N . GLN A 1 167 ? -20.301 -1.638 -8.153 1.00 87.19 167 GLN A N 1
ATOM 1296 C CA . GLN A 1 167 ? -21.047 -0.373 -8.235 1.00 87.19 167 GLN A CA 1
ATOM 1297 C C . GLN A 1 167 ? -20.151 0.874 -8.187 1.00 87.19 167 GLN A C 1
ATOM 1299 O O . GLN A 1 167 ? -20.641 1.993 -8.356 1.00 87.19 167 GLN A O 1
ATOM 1304 N N . LEU A 1 168 ? -18.845 0.718 -7.953 1.00 86.81 168 LEU A N 1
ATOM 1305 C CA . LEU A 1 168 ? -17.894 1.821 -8.056 1.00 86.81 168 LEU A CA 1
ATOM 1306 C C . LEU A 1 168 ? -17.806 2.292 -9.519 1.00 86.81 168 LEU A C 1
ATOM 1308 O O . LEU A 1 168 ? -17.403 1.541 -10.403 1.00 86.81 168 LEU A O 1
ATOM 1312 N N . LYS A 1 169 ? -18.168 3.559 -9.752 1.00 87.62 169 LYS A N 1
ATOM 1313 C CA . LYS A 1 169 ? -18.201 4.188 -11.082 1.00 87.62 169 LYS A CA 1
ATOM 1314 C C . LYS A 1 169 ? -16.845 4.058 -11.811 1.00 87.62 169 LYS A C 1
ATOM 1316 O O . LYS A 1 169 ? -15.814 4.274 -11.159 1.00 87.62 169 LYS A O 1
ATOM 1321 N N . PRO A 1 170 ? -16.848 3.804 -13.139 1.00 88.69 170 PRO A N 1
ATOM 1322 C CA . PRO A 1 170 ? -15.658 3.789 -13.990 1.00 88.69 170 PRO A CA 1
ATOM 1323 C C . PRO A 1 170 ? -14.677 4.927 -13.697 1.00 88.69 170 PRO A C 1
ATOM 1325 O O . PRO A 1 170 ? -15.072 6.093 -13.634 1.00 88.69 170 PRO A O 1
ATOM 1328 N N . ASP A 1 171 ? -13.397 4.597 -13.503 1.00 84.38 171 ASP A N 1
ATOM 1329 C CA . ASP A 1 171 ? -12.369 5.607 -13.253 1.00 84.38 171 ASP A CA 1
ATOM 1330 C C . ASP A 1 171 ? -11.808 6.179 -14.557 1.00 84.38 171 ASP A C 1
ATOM 1332 O O . ASP A 1 171 ? -11.473 5.441 -15.486 1.00 84.38 171 ASP A O 1
ATOM 1336 N N . MET A 1 172 ? -11.700 7.507 -14.612 1.00 85.12 172 MET A N 1
ATOM 1337 C CA . MET A 1 172 ? -11.345 8.254 -15.819 1.00 85.12 172 MET A CA 1
ATOM 1338 C C . MET A 1 172 ? -10.286 9.322 -15.514 1.00 85.12 172 MET A C 1
ATOM 1340 O O . MET A 1 172 ? -10.371 10.048 -14.520 1.00 85.12 172 MET A O 1
ATOM 1344 N N . GLU A 1 173 ? -9.315 9.496 -16.406 1.00 84.19 173 GLU A N 1
ATOM 1345 C CA . GLU A 1 173 ? -8.478 10.694 -16.482 1.00 84.19 173 GLU A CA 1
ATOM 1346 C C . GLU A 1 173 ? -8.934 11.552 -17.665 1.00 84.19 173 GLU A C 1
ATOM 1348 O O . GLU A 1 173 ? -8.644 11.261 -18.827 1.00 84.19 173 GLU A O 1
ATOM 1353 N N . LYS A 1 174 ? -9.690 12.616 -17.361 1.00 87.00 174 LYS A N 1
ATOM 1354 C CA . LYS A 1 174 ? -10.437 13.418 -18.344 1.00 87.00 174 LYS A CA 1
ATOM 1355 C C . LYS A 1 174 ? -11.388 12.521 -19.150 1.00 87.00 174 LYS A C 1
ATOM 1357 O O . LYS A 1 174 ? -12.456 12.182 -18.659 1.00 87.00 174 LYS A O 1
ATOM 1362 N N . THR A 1 175 ? -10.989 12.119 -20.354 1.00 88.31 175 THR A N 1
ATOM 1363 C CA . THR A 1 175 ? -11.733 11.227 -21.260 1.00 88.31 175 THR A CA 1
ATOM 1364 C C . THR A 1 175 ? -11.088 9.845 -21.419 1.00 88.31 175 THR A C 1
ATOM 1366 O O . THR A 1 175 ? -11.631 9.003 -22.128 1.00 88.31 175 THR A O 1
ATOM 1369 N N . THR A 1 176 ? -9.940 9.589 -20.783 1.00 89.06 176 THR A N 1
ATOM 1370 C CA . THR A 1 176 ? -9.221 8.309 -20.879 1.00 89.06 176 THR A CA 1
ATOM 1371 C C . THR A 1 176 ? -9.670 7.367 -19.760 1.00 89.06 176 THR A C 1
ATOM 1373 O O . THR A 1 176 ? -9.555 7.757 -18.598 1.00 89.06 176 THR A O 1
ATOM 1376 N N . PRO A 1 177 ? -10.153 6.147 -20.057 1.00 91.75 177 PRO A N 1
ATOM 1377 C CA . PRO A 1 177 ? -10.473 5.161 -19.029 1.00 91.75 177 PRO A CA 1
ATOM 1378 C C . PRO A 1 177 ? -9.202 4.636 -18.353 1.00 91.75 177 PRO A C 1
ATOM 1380 O O . PRO A 1 177 ? -8.186 4.410 -19.014 1.00 91.75 177 PRO A O 1
ATOM 1383 N N . LEU A 1 178 ? -9.265 4.449 -17.035 1.00 88.62 178 LEU A N 1
ATOM 1384 C CA . LEU A 1 178 ? -8.173 3.934 -16.210 1.00 88.62 178 LEU A CA 1
ATOM 1385 C C . LEU A 1 178 ? -8.431 2.490 -15.765 1.00 88.62 178 LEU A C 1
ATOM 1387 O O . LEU A 1 178 ? -9.579 2.071 -15.591 1.00 88.62 178 LEU A O 1
ATOM 1391 N N . ASP A 1 179 ? -7.343 1.747 -15.545 1.00 87.56 179 ASP A N 1
ATOM 1392 C CA . ASP A 1 179 ? -7.386 0.451 -14.866 1.00 87.56 179 ASP A CA 1
ATOM 1393 C C . ASP A 1 179 ? -8.030 0.577 -13.479 1.00 87.56 179 ASP A C 1
ATOM 1395 O O . ASP A 1 179 ? -7.794 1.539 -12.748 1.00 87.56 179 ASP A O 1
ATOM 1399 N N . MET A 1 180 ? -8.845 -0.416 -13.128 1.00 88.06 180 MET A N 1
ATOM 1400 C CA . MET A 1 180 ? -9.547 -0.480 -11.849 1.00 88.06 180 MET A CA 1
ATOM 1401 C C . MET A 1 180 ? -9.223 -1.761 -11.070 1.00 88.06 180 MET A C 1
ATOM 1403 O O . MET A 1 180 ? -9.640 -1.888 -9.917 1.00 88.06 180 MET A O 1
ATOM 1407 N N . SER A 1 181 ? -8.436 -2.683 -11.640 1.00 85.81 181 SER A N 1
ATOM 1408 C CA . SER A 1 181 ? -8.045 -3.950 -11.009 1.00 85.81 181 SER A CA 1
ATOM 1409 C C . SER A 1 181 ? -7.447 -3.752 -9.608 1.00 85.81 181 SER A C 1
ATOM 1411 O O . SER A 1 181 ? -7.764 -4.490 -8.671 1.00 85.81 181 SER A O 1
ATOM 1413 N N . GLN A 1 182 ? -6.658 -2.689 -9.430 1.00 83.00 182 GLN A N 1
ATOM 1414 C CA . GLN A 1 182 ? -5.975 -2.348 -8.182 1.00 83.00 182 GLN A CA 1
ATOM 1415 C C . GLN A 1 182 ? -6.929 -1.992 -7.033 1.00 83.00 182 GLN A C 1
ATOM 1417 O O . GLN A 1 182 ? -6.584 -2.231 -5.878 1.00 83.00 182 GLN A O 1
ATOM 1422 N N . TYR A 1 183 ? -8.147 -1.505 -7.303 1.00 83.19 183 TYR A N 1
ATOM 1423 C CA . TYR A 1 183 ? -9.118 -1.216 -6.238 1.00 83.19 183 TYR A CA 1
ATOM 1424 C C . TYR A 1 183 ? -9.564 -2.481 -5.494 1.00 83.19 183 TYR A C 1
ATOM 1426 O O . TYR A 1 183 ? -9.807 -2.432 -4.291 1.00 83.19 183 TYR A O 1
ATOM 1434 N N . THR A 1 184 ? -9.604 -3.632 -6.174 1.00 84.00 184 THR A N 1
ATOM 1435 C CA . THR A 1 184 ? -9.900 -4.929 -5.532 1.00 84.00 184 THR A CA 1
ATOM 1436 C C . THR A 1 184 ? -8.767 -5.401 -4.610 1.00 84.00 184 THR A C 1
ATOM 1438 O O . THR A 1 184 ? -9.001 -6.180 -3.689 1.00 84.00 184 THR A O 1
ATOM 1441 N N . LYS A 1 185 ? -7.549 -4.885 -4.832 1.00 82.62 185 LYS A N 1
ATOM 1442 C CA . LYS A 1 185 ? -6.325 -5.173 -4.072 1.00 82.62 185 LYS A CA 1
ATOM 1443 C C . LYS A 1 185 ? -6.089 -4.171 -2.919 1.00 82.62 185 LYS A C 1
ATOM 1445 O O . LYS A 1 185 ? -5.127 -4.346 -2.178 1.00 82.62 185 LYS A O 1
ATOM 1450 N N . LEU A 1 186 ? -6.931 -3.136 -2.777 1.00 79.38 186 LEU A N 1
ATOM 1451 C CA . LEU A 1 186 ? -6.743 -1.978 -1.883 1.00 79.38 186 LEU A CA 1
ATOM 1452 C C . LEU A 1 186 ? -6.919 -2.320 -0.393 1.00 79.38 186 LEU A C 1
ATOM 1454 O O . LEU A 1 186 ? -6.071 -2.012 0.442 1.00 79.38 186 LEU A O 1
ATOM 1458 N N . PHE A 1 187 ? -8.035 -2.971 -0.064 1.00 87.12 187 PHE A N 1
ATOM 1459 C CA . PHE A 1 187 ? -8.390 -3.375 1.294 1.00 87.12 187 PHE A CA 1
ATOM 1460 C C . PHE A 1 187 ? -8.350 -4.895 1.444 1.00 87.12 187 PHE A C 1
ATOM 1462 O O . PHE A 1 187 ? -8.326 -5.646 0.474 1.00 87.12 187 PHE A O 1
ATOM 1469 N N . ALA A 1 188 ? -8.347 -5.356 2.695 1.00 90.81 188 ALA A N 1
ATOM 1470 C CA . ALA A 1 188 ? -8.274 -6.774 3.047 1.00 90.81 188 ALA A CA 1
ATOM 1471 C C . ALA A 1 188 ? -6.995 -7.487 2.568 1.00 90.81 188 ALA A C 1
ATOM 1473 O O . ALA A 1 188 ? -6.960 -8.713 2.499 1.00 90.81 188 ALA A O 1
ATOM 1474 N N . ALA A 1 189 ? -5.939 -6.723 2.279 1.00 88.62 189 ALA A N 1
ATOM 1475 C CA . ALA A 1 189 ? -4.676 -7.208 1.736 1.00 88.62 189 ALA A CA 1
ATOM 1476 C C . ALA A 1 189 ? -3.521 -7.066 2.742 1.00 88.62 189 ALA A C 1
ATOM 1478 O O . ALA A 1 189 ? -3.449 -6.068 3.469 1.00 88.62 189 ALA A O 1
ATOM 1479 N N . ALA A 1 190 ? -2.621 -8.042 2.808 1.00 91.00 190 ALA A N 1
ATOM 1480 C CA . ALA A 1 190 ? -1.443 -8.016 3.676 1.00 91.00 190 ALA A CA 1
ATOM 1481 C C . ALA A 1 190 ? -0.214 -8.591 2.963 1.00 91.00 190 ALA A C 1
ATOM 1483 O O . ALA A 1 190 ? -0.313 -9.587 2.248 1.00 91.00 190 ALA A O 1
ATOM 1484 N N . ARG A 1 191 ? 0.942 -7.960 3.178 1.00 93.50 191 ARG A N 1
ATOM 1485 C CA . ARG A 1 191 ? 2.253 -8.410 2.714 1.00 93.50 191 ARG A CA 1
ATOM 1486 C C . ARG A 1 191 ? 2.874 -9.309 3.777 1.00 93.50 191 ARG A C 1
ATOM 1488 O O . ARG A 1 191 ? 3.389 -8.831 4.783 1.00 93.50 191 ARG A O 1
ATOM 1495 N N . ILE A 1 192 ? 2.834 -10.614 3.552 1.00 94.69 192 ILE A N 1
ATOM 1496 C CA . ILE A 1 192 ? 3.378 -11.612 4.469 1.00 94.69 192 ILE A CA 1
ATOM 1497 C C . ILE A 1 192 ? 4.879 -11.788 4.186 1.00 94.69 192 ILE A C 1
ATOM 1499 O O . ILE A 1 192 ? 5.243 -12.064 3.039 1.00 94.69 192 ILE A O 1
ATOM 1503 N N . PRO A 1 193 ? 5.771 -11.649 5.185 1.00 95.38 193 PRO A N 1
ATOM 1504 C CA . PRO A 1 193 ? 7.193 -11.902 4.992 1.00 95.38 193 PRO A CA 1
ATOM 1505 C C . PRO A 1 193 ? 7.440 -13.384 4.692 1.00 95.38 193 PRO A C 1
ATOM 1507 O O . PRO A 1 193 ? 6.851 -14.277 5.310 1.00 95.38 193 PRO A O 1
ATOM 1510 N N . ARG A 1 194 ? 8.355 -13.643 3.761 1.00 95.06 194 ARG A N 1
ATOM 1511 C CA . ARG A 1 194 ? 8.889 -14.976 3.452 1.00 95.06 194 ARG A CA 1
ATOM 1512 C C . ARG A 1 194 ? 10.402 -14.856 3.268 1.00 95.06 194 ARG A C 1
ATOM 1514 O O . ARG A 1 194 ? 10.906 -13.759 3.057 1.00 95.06 194 ARG A O 1
ATOM 1521 N N . ALA A 1 195 ? 11.115 -15.981 3.301 1.00 91.62 195 ALA A N 1
ATOM 1522 C CA . ALA A 1 195 ? 12.577 -15.987 3.244 1.00 91.62 195 ALA A CA 1
ATOM 1523 C C . ALA A 1 195 ? 13.158 -15.295 1.990 1.00 91.62 195 ALA A C 1
ATOM 1525 O O . ALA A 1 195 ? 14.053 -14.465 2.108 1.00 91.62 195 ALA A O 1
ATOM 1526 N N . SER A 1 196 ? 12.647 -15.615 0.795 1.00 91.75 196 SER A N 1
ATOM 1527 C CA . SER A 1 196 ? 13.193 -15.125 -0.484 1.00 91.75 196 SER A CA 1
ATOM 1528 C C . SER A 1 196 ? 12.341 -14.058 -1.179 1.00 91.75 196 SER A C 1
ATOM 1530 O O . SER A 1 196 ? 12.884 -13.130 -1.772 1.00 91.75 196 SER A O 1
ATOM 1532 N N . ARG A 1 197 ? 11.011 -14.189 -1.131 1.00 94.50 197 ARG A N 1
ATOM 1533 C CA . ARG A 1 197 ? 10.053 -13.285 -1.781 1.00 94.50 197 ARG A CA 1
ATOM 1534 C C . ARG A 1 197 ? 8.775 -13.218 -0.957 1.00 94.50 197 ARG A C 1
ATOM 1536 O O . ARG A 1 197 ? 8.118 -14.240 -0.782 1.00 94.50 197 ARG A O 1
ATOM 1543 N N . ASP A 1 198 ? 8.425 -12.025 -0.494 1.00 94.62 198 ASP A N 1
ATOM 1544 C CA . ASP A 1 198 ? 7.202 -11.778 0.272 1.00 94.62 198 ASP A CA 1
ATOM 1545 C C . ASP A 1 198 ? 5.949 -12.100 -0.555 1.00 94.62 198 ASP A C 1
ATOM 1547 O O . ASP A 1 198 ? 5.966 -12.127 -1.785 1.00 94.62 198 ASP A O 1
ATOM 1551 N N . GLU A 1 199 ? 4.836 -12.323 0.130 1.00 93.19 199 GLU A N 1
ATOM 1552 C CA . GLU A 1 199 ? 3.585 -12.759 -0.482 1.00 93.19 199 GLU A CA 1
ATOM 1553 C C . GLU A 1 199 ? 2.476 -11.741 -0.220 1.00 93.19 199 GLU A C 1
ATOM 1555 O O . GLU A 1 199 ? 2.256 -11.348 0.926 1.00 93.19 199 GLU A O 1
ATOM 1560 N N . MET A 1 200 ? 1.747 -11.337 -1.263 1.00 91.44 200 MET A N 1
ATOM 1561 C CA . MET A 1 200 ? 0.495 -10.603 -1.087 1.00 91.44 200 MET A CA 1
ATOM 1562 C C . MET A 1 200 ? -0.657 -11.579 -0.870 1.00 91.44 200 MET A C 1
ATOM 1564 O O . MET A 1 200 ? -1.000 -12.345 -1.767 1.00 91.44 200 MET A O 1
ATOM 1568 N N . VAL A 1 201 ? -1.276 -11.516 0.307 1.00 92.00 201 VAL A N 1
ATOM 1569 C CA . VAL A 1 201 ? -2.465 -12.301 0.658 1.00 92.00 201 VAL A CA 1
ATOM 1570 C C . VAL A 1 201 ? -3.681 -11.379 0.710 1.00 92.00 201 VAL A C 1
ATOM 1572 O O . VAL A 1 201 ? -3.602 -10.274 1.249 1.00 92.00 201 VAL A O 1
ATOM 1575 N N . TYR A 1 202 ? -4.804 -11.839 0.155 1.00 89.38 202 TYR A N 1
ATOM 1576 C CA . TYR A 1 202 ? -6.050 -11.082 0.017 1.00 89.38 202 TYR A CA 1
ATOM 1577 C C . TYR A 1 202 ? -7.221 -11.807 0.690 1.00 89.38 202 TYR A C 1
ATOM 1579 O O . TYR A 1 202 ? -7.352 -13.026 0.592 1.00 89.38 202 TYR A O 1
ATOM 1587 N N . HIS A 1 203 ? -8.100 -11.046 1.340 1.00 93.44 203 HIS A N 1
ATOM 1588 C CA . HIS A 1 203 ? -9.246 -11.556 2.096 1.00 93.44 203 HIS A CA 1
ATOM 1589 C C . HIS A 1 203 ? -10.547 -10.829 1.694 1.00 93.44 203 HIS A C 1
ATOM 1591 O O . HIS A 1 203 ? -11.127 -10.124 2.522 1.00 93.44 203 HIS A O 1
ATOM 1597 N N . PRO A 1 204 ? -11.025 -10.960 0.439 1.00 89.25 204 PRO A N 1
ATOM 1598 C CA . PRO A 1 204 ? -12.096 -10.121 -0.124 1.00 89.25 204 PRO A CA 1
ATOM 1599 C C . PRO A 1 204 ? -13.392 -10.109 0.704 1.00 89.25 204 PRO A C 1
ATOM 1601 O O . PRO A 1 204 ? -14.093 -9.097 0.743 1.00 89.25 204 PRO A O 1
ATOM 1604 N N . ASP A 1 205 ? -13.675 -11.195 1.429 1.00 90.94 205 ASP A N 1
ATOM 1605 C CA . ASP A 1 205 ? -14.850 -11.327 2.291 1.00 90.94 205 ASP A CA 1
ATOM 1606 C C . ASP A 1 205 ? -14.775 -10.580 3.627 1.00 90.94 205 ASP A C 1
ATOM 1608 O O . ASP A 1 205 ? -15.771 -10.530 4.353 1.00 90.94 205 ASP A O 1
ATOM 1612 N N . SER A 1 206 ? -13.635 -9.966 3.949 1.00 94.88 206 SER A N 1
ATOM 1613 C CA . SER A 1 206 ? -13.429 -9.260 5.211 1.00 94.88 206 SER A CA 1
ATOM 1614 C C . SER A 1 206 ? -14.469 -8.169 5.476 1.00 94.88 206 SER A C 1
ATOM 1616 O O . SER A 1 206 ? -14.958 -7.483 4.573 1.00 94.88 206 SER A O 1
ATOM 1618 N N . ARG A 1 207 ? -14.794 -8.017 6.763 1.00 96.50 207 ARG A N 1
ATOM 1619 C CA . ARG A 1 207 ? -15.809 -7.095 7.289 1.00 96.50 207 ARG A CA 1
ATOM 1620 C C . ARG A 1 207 ? -15.300 -6.205 8.424 1.00 96.50 207 ARG A C 1
ATOM 1622 O O . ARG A 1 207 ? -16.030 -5.340 8.909 1.00 96.50 207 ARG A O 1
ATOM 1629 N N . HIS A 1 208 ? -14.071 -6.430 8.888 1.00 97.06 208 HIS A N 1
ATOM 1630 C CA . HIS A 1 208 ? -13.519 -5.804 10.088 1.00 97.06 208 HIS A CA 1
ATOM 1631 C C . HIS A 1 208 ? -12.292 -4.959 9.781 1.00 97.06 208 HIS A C 1
ATOM 1633 O O . HIS A 1 208 ? -11.498 -5.309 8.919 1.00 97.06 208 HIS A O 1
ATOM 1639 N N . MET A 1 209 ? -12.091 -3.887 10.538 1.00 95.38 209 MET A N 1
ATOM 1640 C CA . MET A 1 209 ? -10.789 -3.233 10.655 1.00 95.38 209 MET A CA 1
ATOM 1641 C C . MET A 1 209 ? -10.051 -3.740 11.896 1.00 95.38 209 MET A C 1
ATOM 1643 O O . MET A 1 209 ? -10.665 -4.179 12.878 1.00 95.38 209 MET A O 1
ATOM 1647 N N . ALA A 1 210 ? -8.726 -3.653 11.857 1.00 94.81 210 ALA A N 1
ATOM 1648 C CA . ALA A 1 210 ? -7.902 -3.703 13.052 1.00 94.81 210 ALA A CA 1
ATOM 1649 C C . ALA A 1 210 ? -7.715 -2.269 13.567 1.00 94.81 210 ALA A C 1
ATOM 1651 O O . ALA A 1 210 ? -7.543 -1.346 12.772 1.00 94.81 210 ALA A O 1
ATOM 1652 N N . VAL A 1 211 ? -7.748 -2.079 14.883 1.00 93.69 211 VAL A N 1
ATOM 1653 C CA . VAL A 1 211 ? -7.495 -0.781 15.524 1.00 93.69 211 VAL A CA 1
ATOM 1654 C C . VAL A 1 211 ? -6.310 -0.928 16.465 1.00 93.69 211 VAL A C 1
ATOM 1656 O O . VAL A 1 211 ? -6.281 -1.863 17.265 1.00 93.69 211 VAL A O 1
ATOM 1659 N N . LEU A 1 212 ? -5.346 -0.016 16.366 1.00 90.50 212 LEU A N 1
ATOM 1660 C CA . LEU A 1 212 ? -4.119 -0.016 17.155 1.00 90.50 212 LEU A CA 1
ATOM 1661 C C . LEU A 1 212 ? -4.050 1.250 18.019 1.00 90.50 212 LEU A C 1
ATOM 1663 O O . LEU A 1 212 ? -3.863 2.358 17.510 1.00 90.50 212 LEU A O 1
ATOM 1667 N N . SER A 1 213 ? -4.210 1.089 19.333 1.00 89.06 213 SER A N 1
ATOM 1668 C CA . SER A 1 213 ? -4.158 2.187 20.308 1.00 89.06 213 SER A CA 1
ATOM 1669 C C . SER A 1 213 ? -3.277 1.799 21.491 1.00 89.06 213 SER A C 1
ATOM 1671 O O . SER A 1 213 ? -3.463 0.726 22.060 1.00 89.06 213 SER A O 1
ATOM 1673 N N . HIS A 1 214 ? -2.287 2.632 21.830 1.00 87.25 214 HIS A N 1
ATOM 1674 C CA . HIS A 1 214 ? -1.312 2.374 22.903 1.00 87.25 214 HIS A CA 1
ATOM 1675 C C . HIS A 1 214 ? -0.641 0.979 22.804 1.00 87.25 214 HIS A C 1
ATOM 1677 O O . HIS A 1 214 ? -0.488 0.273 23.796 1.00 87.25 214 HIS A O 1
ATOM 1683 N N . ASN A 1 215 ? -0.258 0.569 21.587 1.00 88.44 215 ASN A N 1
ATOM 1684 C CA . ASN A 1 215 ? 0.252 -0.768 21.212 1.00 88.44 215 ASN A CA 1
ATOM 1685 C C . ASN A 1 215 ? -0.738 -1.950 21.334 1.00 88.44 215 ASN A C 1
ATOM 1687 O O . ASN A 1 215 ? -0.390 -3.064 20.947 1.00 88.44 215 ASN A O 1
ATOM 1691 N N . HIS A 1 216 ? -1.970 -1.747 21.804 1.00 89.31 216 HIS A N 1
ATOM 1692 C CA . HIS A 1 216 ? -2.983 -2.804 21.866 1.00 89.31 216 HIS A CA 1
ATOM 1693 C C . HIS A 1 216 ? -3.724 -2.956 20.528 1.00 89.31 216 HIS A C 1
ATOM 1695 O O . HIS A 1 216 ? -4.223 -1.971 19.976 1.00 89.31 216 HIS A O 1
ATOM 1701 N N . PHE A 1 217 ? -3.866 -4.197 20.050 1.00 90.38 217 PHE A N 1
ATOM 1702 C CA . PHE A 1 217 ? -4.694 -4.529 18.889 1.00 90.38 217 PHE A CA 1
ATOM 1703 C C . PHE A 1 217 ? -6.136 -4.869 19.290 1.00 90.38 217 PHE A C 1
ATOM 1705 O O . PHE A 1 217 ? -6.397 -5.694 20.171 1.00 90.38 217 PHE A O 1
ATOM 1712 N N . TYR A 1 218 ? -7.083 -4.286 18.564 1.00 94.31 218 TYR A N 1
ATOM 1713 C CA . TYR A 1 218 ? -8.515 -4.555 18.663 1.00 94.31 218 TYR A CA 1
ATOM 1714 C C . TYR A 1 218 ? -9.086 -4.887 17.286 1.00 94.31 218 TYR A C 1
ATOM 1716 O O . TYR A 1 218 ? -8.548 -4.478 16.257 1.00 94.31 218 TYR A O 1
ATOM 1724 N N . THR A 1 219 ? -10.216 -5.591 17.262 1.00 96.56 219 THR A N 1
ATOM 1725 C CA . THR A 1 219 ? -10.970 -5.862 16.031 1.00 96.56 219 THR A CA 1
ATOM 1726 C C . THR A 1 219 ? -12.374 -5.270 16.124 1.00 96.56 219 THR A C 1
ATOM 1728 O O . THR A 1 219 ? -13.101 -5.537 17.088 1.00 96.56 219 THR A O 1
ATOM 1731 N N . VAL A 1 220 ? -12.751 -4.492 15.105 1.00 96.81 220 VAL A N 1
ATOM 1732 C CA . VAL A 1 220 ? -14.047 -3.807 14.981 1.00 96.81 220 VAL A CA 1
ATOM 1733 C C . VAL A 1 220 ? -14.674 -4.186 13.641 1.00 96.81 220 VAL A C 1
ATOM 1735 O O . VAL A 1 220 ? -14.084 -3.922 12.595 1.00 96.81 220 VAL A O 1
ATOM 1738 N N . GLU A 1 221 ? -15.857 -4.805 13.654 1.00 97.50 221 GLU A N 1
ATOM 1739 C CA . GLU A 1 221 ? -16.647 -4.993 12.430 1.00 97.50 221 GLU A CA 1
ATOM 1740 C C . GLU A 1 221 ? -17.235 -3.647 11.984 1.00 97.50 221 GLU A C 1
ATOM 1742 O O . GLU A 1 221 ? -17.829 -2.922 12.785 1.00 97.50 221 GLU A O 1
ATOM 1747 N N . ILE A 1 222 ? -17.026 -3.311 10.709 1.00 96.44 222 ILE A N 1
ATOM 1748 C CA . ILE A 1 222 ? -17.487 -2.069 10.062 1.00 96.44 222 ILE A CA 1
ATOM 1749 C C . ILE A 1 222 ? -18.366 -2.338 8.830 1.00 96.44 222 ILE A C 1
ATOM 1751 O O . ILE A 1 222 ? -18.991 -1.420 8.301 1.00 96.44 222 ILE A O 1
ATOM 1755 N N . ILE A 1 223 ? -18.472 -3.606 8.423 1.00 96.62 223 ILE A N 1
ATOM 1756 C CA . ILE A 1 223 ? -19.466 -4.130 7.483 1.00 96.62 223 ILE A CA 1
ATOM 1757 C C . ILE A 1 223 ? -20.262 -5.221 8.222 1.00 96.62 223 ILE A C 1
ATOM 1759 O O . ILE A 1 223 ? -19.687 -6.025 8.957 1.00 96.62 223 ILE A O 1
ATOM 1763 N N . THR A 1 224 ? -21.583 -5.236 8.075 1.00 95.62 224 THR A N 1
ATOM 1764 C CA . THR A 1 224 ? -22.488 -6.230 8.672 1.00 95.62 224 THR A CA 1
ATOM 1765 C C . THR A 1 224 ? -22.540 -7.515 7.844 1.00 95.62 224 THR A C 1
ATOM 1767 O O . THR A 1 224 ? -22.017 -7.594 6.733 1.00 95.62 224 THR A O 1
ATOM 1770 N N . GLU A 1 225 ? -23.180 -8.557 8.376 1.00 93.44 225 GLU A N 1
ATOM 1771 C CA . GLU A 1 225 ? -23.285 -9.853 7.694 1.00 93.44 225 GLU A CA 1
ATOM 1772 C C . GLU A 1 225 ? -24.081 -9.810 6.378 1.00 93.44 225 GLU A C 1
ATOM 1774 O O . GLU A 1 225 ? -23.781 -10.580 5.471 1.00 93.44 225 GLU A O 1
ATOM 1779 N N . ASP A 1 226 ? -25.016 -8.868 6.231 1.00 92.69 226 ASP A N 1
ATOM 1780 C CA . ASP A 1 226 ? -25.746 -8.613 4.980 1.00 92.69 226 ASP A CA 1
ATOM 1781 C C . ASP A 1 226 ? -24.989 -7.720 3.970 1.00 92.69 226 ASP A C 1
ATOM 1783 O O . ASP A 1 226 ? -25.508 -7.433 2.893 1.00 92.69 226 ASP A O 1
ATOM 1787 N N . GLY A 1 227 ? -23.765 -7.281 4.293 1.00 91.19 227 GLY A N 1
ATOM 1788 C CA . GLY A 1 227 ? -22.954 -6.394 3.452 1.00 91.19 227 GLY A CA 1
ATOM 1789 C C . GLY A 1 227 ? -23.230 -4.893 3.626 1.00 91.19 227 GLY A C 1
ATOM 1790 O O . GLY A 1 227 ? -22.588 -4.073 2.962 1.00 91.19 227 GLY A O 1
ATOM 1791 N N . SER A 1 228 ? -24.146 -4.496 4.514 1.00 94.88 228 SER A N 1
ATOM 1792 C CA . SER A 1 228 ? -24.374 -3.087 4.856 1.00 94.88 228 SER A CA 1
ATOM 1793 C C . SER A 1 228 ? -23.210 -2.499 5.660 1.00 94.88 228 SER A C 1
ATOM 1795 O O . SER A 1 228 ? -22.479 -3.193 6.362 1.00 94.88 228 SER A O 1
ATOM 1797 N N . VAL A 1 229 ? -23.013 -1.185 5.570 1.00 95.62 229 VAL A N 1
ATOM 1798 C CA . VAL A 1 229 ? -21.973 -0.493 6.346 1.00 95.62 229 VAL A CA 1
ATOM 1799 C C . VAL A 1 229 ? -22.505 -0.173 7.742 1.00 95.62 229 VAL A C 1
ATOM 1801 O O . VAL A 1 229 ? -23.620 0.332 7.878 1.00 95.62 229 VAL A O 1
ATOM 1804 N N . VAL A 1 230 ? -21.704 -0.426 8.780 1.00 96.75 230 VAL A N 1
ATOM 1805 C CA . VAL A 1 230 ? -22.059 -0.098 10.170 1.00 96.75 230 VAL A CA 1
ATOM 1806 C C . VAL A 1 230 ? -22.193 1.429 10.329 1.00 96.75 230 VAL A C 1
ATOM 1808 O O . VAL A 1 230 ? -21.319 2.163 9.853 1.00 96.75 230 VAL A O 1
ATOM 1811 N N . PRO A 1 231 ? -23.248 1.947 10.994 1.00 96.56 231 PRO A N 1
ATOM 1812 C CA . PRO A 1 231 ? -23.449 3.387 11.154 1.00 96.56 231 PRO A CA 1
ATOM 1813 C C . PRO A 1 231 ? -22.256 4.099 11.810 1.00 96.56 231 PRO A C 1
ATOM 1815 O O . PRO A 1 231 ? -21.720 3.628 12.813 1.00 96.56 231 PRO A O 1
ATOM 1818 N N . GLU A 1 232 ? -21.884 5.277 11.292 1.00 93.69 232 GLU A N 1
ATOM 1819 C CA . GLU A 1 232 ? -20.734 6.074 11.764 1.00 93.69 232 GLU A CA 1
ATOM 1820 C C . GLU A 1 232 ? -20.749 6.281 13.290 1.00 93.69 232 GLU A C 1
ATOM 1822 O O . GLU A 1 232 ? -19.746 6.036 13.957 1.00 93.69 232 GLU A O 1
ATOM 1827 N N . LYS A 1 233 ? -21.916 6.606 13.863 1.00 96.25 233 LYS A N 1
ATOM 1828 C CA . LYS A 1 233 ? -22.128 6.773 15.315 1.00 96.25 233 LYS A CA 1
ATOM 1829 C C . LYS A 1 233 ? -21.751 5.540 16.156 1.00 96.25 233 LYS A C 1
ATOM 1831 O O . LYS A 1 233 ? -21.332 5.677 17.305 1.00 96.25 233 LYS A O 1
ATOM 1836 N N . ASP A 1 234 ? -21.901 4.337 15.605 1.00 97.50 234 ASP A N 1
ATOM 1837 C CA . ASP A 1 234 ? -21.663 3.073 16.310 1.00 97.50 234 ASP A CA 1
ATOM 1838 C C . ASP A 1 234 ? -20.216 2.590 16.113 1.00 97.50 234 ASP A C 1
ATOM 1840 O O . ASP A 1 234 ? -19.643 1.968 17.011 1.00 97.50 234 ASP A O 1
ATOM 1844 N N .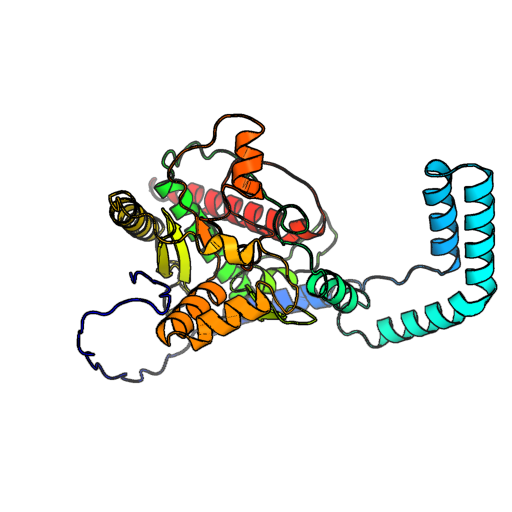 ILE A 1 235 ? -19.572 2.980 15.006 1.00 96.38 235 ILE A N 1
ATOM 1845 C CA . ILE A 1 235 ? -18.109 2.931 14.862 1.00 96.38 235 ILE A CA 1
ATOM 1846 C C . ILE A 1 235 ? -17.464 3.902 15.867 1.00 96.38 235 ILE A C 1
ATOM 1848 O O . ILE A 1 235 ? -16.596 3.498 16.638 1.00 96.38 235 ILE A O 1
ATOM 1852 N N . GLN A 1 236 ? -17.940 5.150 15.939 1.00 95.69 236 GLN A N 1
ATOM 1853 C CA . GLN A 1 236 ? -17.446 6.176 16.866 1.00 95.69 236 GLN A CA 1
ATOM 1854 C C . GLN A 1 236 ? -17.543 5.727 18.329 1.00 95.69 236 GLN A C 1
ATOM 1856 O O . GLN A 1 236 ? -16.589 5.888 19.089 1.00 95.69 236 GLN A O 1
ATOM 1861 N N . ARG A 1 237 ? -18.663 5.106 18.723 1.00 97.50 237 ARG A N 1
ATOM 1862 C CA . ARG A 1 237 ? -18.850 4.546 20.071 1.00 97.50 237 ARG A CA 1
ATOM 1863 C C . ARG A 1 237 ? -17.811 3.469 20.401 1.00 97.50 237 ARG A C 1
ATOM 1865 O O . ARG A 1 237 ? -17.245 3.493 21.490 1.00 97.50 237 ARG A O 1
ATOM 1872 N N . GLN A 1 238 ? -17.542 2.554 19.466 1.00 97.62 238 GLN A N 1
ATOM 1873 C CA . GLN A 1 238 ? -16.536 1.500 19.645 1.00 97.62 238 GLN A CA 1
ATOM 1874 C C . GLN A 1 238 ? -15.112 2.069 19.709 1.00 97.62 238 GLN A C 1
ATOM 1876 O O . GLN A 1 238 ? -14.329 1.657 20.560 1.00 97.62 238 GLN A O 1
ATOM 1881 N N . LEU A 1 239 ? -14.781 3.056 18.872 1.00 94.31 239 LEU A N 1
ATOM 1882 C CA . LEU A 1 239 ? -13.478 3.726 18.910 1.00 94.31 239 LEU A CA 1
ATOM 1883 C C . LEU A 1 239 ? -13.266 4.521 20.210 1.00 94.31 239 LEU A C 1
ATOM 1885 O O . LEU A 1 239 ? -12.177 4.468 20.779 1.00 94.31 239 LEU A O 1
ATOM 1889 N N . GLN A 1 240 ? -14.303 5.186 20.734 1.00 95.31 240 GLN A N 1
ATOM 1890 C CA . GLN A 1 240 ? -14.228 5.845 22.043 1.00 95.31 240 GLN A CA 1
ATOM 1891 C C . GLN A 1 240 ? -13.992 4.831 23.169 1.00 95.31 240 GLN A C 1
ATOM 1893 O O . GLN A 1 240 ? -13.199 5.092 24.071 1.00 95.31 240 GLN A O 1
ATOM 1898 N N . GLN A 1 241 ? -14.647 3.667 23.113 1.00 95.25 241 GLN A N 1
ATOM 1899 C CA . GLN A 1 241 ? -14.420 2.588 24.073 1.00 95.25 241 GLN A CA 1
ATOM 1900 C C . GLN A 1 241 ? -12.970 2.077 24.012 1.00 95.25 241 GLN A C 1
ATOM 1902 O O . GLN A 1 241 ? -12.337 1.958 25.055 1.00 95.25 241 GLN A O 1
ATOM 1907 N N . ILE A 1 242 ? -12.414 1.856 22.815 1.00 93.31 242 ILE A N 1
ATOM 1908 C CA . ILE A 1 242 ? -11.006 1.455 22.626 1.00 93.31 242 ILE A CA 1
ATOM 1909 C C . ILE A 1 242 ? -10.042 2.475 23.239 1.00 93.31 242 ILE A C 1
ATOM 1911 O O . ILE A 1 242 ? -9.095 2.093 23.927 1.00 93.31 242 ILE A O 1
ATOM 1915 N N . LEU A 1 243 ? -10.279 3.770 23.020 1.00 89.12 243 LEU A N 1
ATOM 1916 C CA . LEU A 1 243 ? -9.434 4.824 23.580 1.00 89.12 243 LEU A CA 1
ATOM 1917 C C . LEU A 1 243 ? -9.509 4.840 25.119 1.00 89.12 243 LEU A C 1
ATOM 1919 O O . LEU A 1 243 ? -8.478 4.877 25.788 1.00 89.12 243 LEU A O 1
ATOM 1923 N N . ASN A 1 244 ? -10.718 4.708 25.674 1.00 91.00 244 ASN A N 1
ATOM 1924 C CA . ASN A 1 244 ? -10.952 4.639 27.119 1.00 91.00 244 ASN A CA 1
ATOM 1925 C C . ASN A 1 244 ? -10.361 3.373 27.773 1.00 91.00 244 ASN A C 1
ATOM 1927 O O . ASN A 1 244 ? -9.991 3.418 28.941 1.00 91.00 244 ASN A O 1
ATOM 1931 N N . GLU A 1 245 ? -10.291 2.247 27.056 1.00 89.94 245 GLU A N 1
ATOM 1932 C CA . GLU A 1 245 ? -9.712 0.985 27.548 1.00 89.94 245 GLU A CA 1
ATOM 1933 C C . GLU A 1 245 ? -8.180 0.943 27.449 1.00 89.94 245 GLU A C 1
ATOM 1935 O O . GLU A 1 245 ? -7.537 0.272 28.253 1.00 89.94 245 GLU A O 1
ATOM 1940 N N . SER A 1 246 ? -7.594 1.619 26.457 1.00 86.62 246 SER A N 1
ATOM 1941 C CA . SER A 1 246 ? -6.155 1.549 26.162 1.00 86.62 246 SER A CA 1
ATOM 1942 C C . SER A 1 246 ? -5.324 2.617 26.878 1.00 86.62 246 SER A C 1
ATOM 1944 O O . SER A 1 246 ? -4.201 2.324 27.281 1.00 86.62 246 SER A O 1
ATOM 1946 N N . ALA A 1 247 ? -5.870 3.820 27.092 1.00 75.31 247 ALA A N 1
ATOM 1947 C CA . ALA A 1 247 ? -5.161 4.924 27.745 1.00 75.31 247 ALA A CA 1
ATOM 1948 C C . ALA A 1 247 ? -4.823 4.704 29.244 1.00 75.31 247 ALA A C 1
ATOM 1950 O O . ALA A 1 247 ? -3.740 5.118 29.659 1.00 75.31 247 ALA A O 1
ATOM 1951 N N . PRO A 1 248 ? -5.664 4.054 30.085 1.00 65.75 248 PRO A N 1
ATOM 1952 C CA . PRO A 1 248 ? -5.352 3.850 31.509 1.00 65.75 248 PRO A CA 1
ATOM 1953 C C . PRO A 1 248 ? -4.318 2.747 31.785 1.00 65.75 248 PRO A C 1
ATOM 1955 O O . PRO A 1 248 ? -3.899 2.565 32.931 1.00 65.75 248 PRO A O 1
ATOM 1958 N N . SER A 1 249 ? -3.927 1.980 30.764 1.00 58.91 249 SER A N 1
ATOM 1959 C CA . SER A 1 249 ? -2.943 0.902 30.861 1.00 58.91 249 SER A CA 1
ATOM 1960 C C . SER A 1 249 ? -1.543 1.468 31.125 1.00 58.91 249 SER A C 1
ATOM 1962 O O . SER A 1 249 ? -0.756 1.666 30.202 1.00 58.91 249 SER A O 1
ATOM 1964 N N . GLY A 1 250 ? -1.179 1.656 32.399 1.00 53.78 250 GLY A N 1
ATOM 1965 C CA . GLY A 1 250 ? 0.195 2.006 32.810 1.00 53.78 250 GLY A CA 1
ATOM 1966 C C . GLY A 1 250 ? 1.272 1.017 32.322 1.00 53.78 250 GLY A C 1
ATOM 1967 O O . GLY A 1 250 ? 2.462 1.315 32.359 1.00 53.78 250 GLY A O 1
ATOM 1968 N N . THR A 1 251 ? 0.854 -0.146 31.822 1.00 53.78 251 THR A N 1
ATOM 1969 C CA . THR A 1 251 ? 1.637 -1.078 31.011 1.00 53.78 251 THR A CA 1
ATOM 1970 C C . THR A 1 251 ? 1.340 -0.866 29.520 1.00 53.78 251 THR A C 1
ATOM 1972 O O . THR A 1 251 ? 0.356 -1.411 29.011 1.00 53.78 251 THR A O 1
ATOM 1975 N N . ARG A 1 252 ? 2.206 -0.143 28.790 1.00 60.59 252 ARG A N 1
ATOM 1976 C CA . ARG A 1 252 ? 2.236 -0.263 27.318 1.00 60.59 252 ARG A CA 1
ATOM 1977 C C . ARG A 1 252 ? 2.611 -1.707 26.973 1.00 60.59 252 ARG A C 1
ATOM 1979 O O . ARG A 1 252 ? 3.641 -2.187 27.444 1.00 60.59 252 ARG A O 1
ATOM 1986 N N . GLU A 1 253 ? 1.813 -2.380 26.144 1.00 70.00 253 GLU A N 1
ATOM 1987 C CA . GLU A 1 253 ? 2.204 -3.682 25.579 1.00 70.00 253 GLU A CA 1
ATOM 1988 C C . GLU A 1 253 ? 3.532 -3.544 24.811 1.00 70.00 253 GLU A C 1
ATOM 1990 O O . GLU A 1 253 ? 3.834 -2.452 24.293 1.00 70.00 253 GLU A O 1
ATOM 1995 N N . PRO A 1 254 ? 4.306 -4.639 24.664 1.00 79.38 254 PRO A N 1
ATOM 1996 C CA . PRO A 1 254 ? 5.404 -4.694 23.711 1.00 79.38 254 PRO A CA 1
ATOM 1997 C C . PRO A 1 254 ? 4.949 -4.152 22.354 1.00 79.38 254 PRO A C 1
ATOM 1999 O O . PRO A 1 254 ? 3.910 -4.542 21.823 1.00 79.38 254 PRO A O 1
ATOM 2002 N N . GLY A 1 255 ? 5.714 -3.209 21.808 1.00 86.69 255 GLY A N 1
ATOM 2003 C CA . GLY A 1 255 ? 5.369 -2.487 20.587 1.00 86.69 255 GLY A CA 1
ATOM 2004 C C . GLY A 1 255 ? 5.555 -3.326 19.330 1.00 86.69 255 GLY A C 1
ATOM 2005 O O . GLY A 1 255 ? 6.432 -3.017 18.532 1.00 86.69 255 GLY A O 1
ATOM 2006 N N . LEU A 1 256 ? 4.763 -4.388 19.174 1.00 90.06 256 LEU A N 1
ATOM 2007 C CA . LEU A 1 256 ? 4.932 -5.442 18.166 1.00 90.06 256 LEU A CA 1
ATOM 2008 C C . LEU A 1 256 ? 4.940 -4.947 16.716 1.00 90.06 256 LEU A C 1
ATOM 2010 O O . LEU A 1 256 ? 5.478 -5.635 15.851 1.00 90.06 256 LEU A O 1
ATOM 2014 N N . GLY A 1 257 ? 4.428 -3.742 16.455 1.00 90.12 257 GLY A N 1
ATOM 2015 C CA . GLY A 1 257 ? 4.597 -3.062 15.174 1.00 90.12 257 GLY A CA 1
ATOM 2016 C C . GLY A 1 257 ? 6.050 -2.943 14.718 1.00 90.12 257 GLY A C 1
ATOM 2017 O O . GLY A 1 257 ? 6.317 -3.053 13.521 1.00 90.12 257 GLY A O 1
ATOM 2018 N N . VAL A 1 258 ? 6.992 -2.827 15.663 1.00 93.50 258 VAL A N 1
ATOM 2019 C CA . VAL A 1 258 ? 8.430 -2.712 15.378 1.00 93.50 258 VAL A CA 1
ATOM 2020 C C . VAL A 1 258 ? 8.971 -3.920 14.611 1.00 93.50 258 VAL A C 1
ATOM 2022 O O . VAL A 1 258 ? 9.878 -3.767 13.807 1.00 93.50 258 VAL A O 1
ATOM 2025 N N . LEU A 1 259 ? 8.374 -5.103 14.784 1.00 94.88 259 LEU A N 1
ATOM 2026 C CA . LEU A 1 259 ? 8.808 -6.315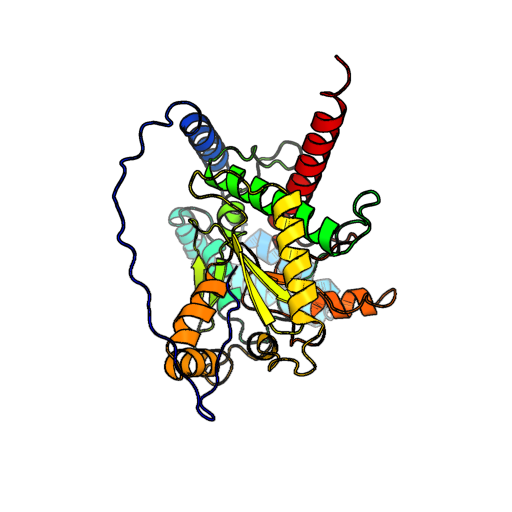 14.087 1.00 94.88 259 LEU A CA 1
ATOM 2027 C C . LEU A 1 259 ? 8.521 -6.229 12.581 1.00 94.88 259 LEU A C 1
ATOM 2029 O O . LEU A 1 259 ? 9.325 -6.665 11.770 1.00 94.88 259 LEU A O 1
ATOM 2033 N N . THR A 1 260 ? 7.420 -5.576 12.193 1.00 94.38 260 THR A N 1
ATOM 2034 C CA . THR A 1 260 ? 7.117 -5.305 10.775 1.00 94.38 260 THR A CA 1
ATOM 2035 C C . THR A 1 260 ? 7.981 -4.191 10.167 1.00 94.38 260 THR A C 1
ATOM 2037 O O . THR A 1 260 ? 7.991 -4.031 8.947 1.00 94.38 260 THR A O 1
ATOM 2040 N N . ALA A 1 261 ? 8.698 -3.427 11.001 1.00 93.31 261 ALA A N 1
ATOM 2041 C CA . ALA A 1 261 ? 9.661 -2.404 10.588 1.00 93.31 261 ALA A CA 1
ATOM 2042 C C . ALA A 1 261 ? 11.090 -2.947 10.411 1.00 93.31 261 ALA A C 1
ATOM 2044 O O . ALA A 1 261 ? 11.977 -2.173 10.063 1.00 93.31 261 ALA A O 1
ATOM 2045 N N . ASP A 1 262 ? 11.321 -4.236 10.668 1.00 95.56 262 ASP A N 1
ATOM 2046 C CA . ASP A 1 262 ? 12.623 -4.876 10.486 1.00 95.56 262 ASP A CA 1
ATOM 2047 C C . ASP A 1 262 ? 12.847 -5.305 9.017 1.00 95.56 262 ASP A C 1
ATOM 2049 O O . ASP A 1 262 ? 11.968 -5.175 8.152 1.00 95.56 262 ASP A O 1
ATOM 2053 N N . TRP A 1 263 ? 14.048 -5.800 8.722 1.00 96.06 263 TRP A N 1
ATOM 2054 C CA . TRP A 1 263 ? 14.432 -6.325 7.413 1.00 96.06 263 TRP A CA 1
ATOM 2055 C C . TRP A 1 263 ? 13.537 -7.498 6.971 1.00 96.06 263 TRP A C 1
ATOM 2057 O O . TRP A 1 263 ? 12.945 -8.231 7.764 1.00 96.06 263 TRP A O 1
ATOM 2067 N N . ARG A 1 264 ? 13.446 -7.721 5.657 1.00 93.88 264 ARG A N 1
ATOM 2068 C CA . ARG A 1 264 ? 12.698 -8.855 5.072 1.00 93.88 264 ARG A CA 1
ATOM 2069 C C . ARG A 1 264 ? 13.596 -10.063 4.790 1.00 93.88 264 ARG A C 1
ATOM 2071 O O . ARG A 1 264 ? 13.203 -10.965 4.054 1.00 93.88 264 ARG A O 1
ATOM 2078 N N . SER A 1 265 ? 14.823 -10.066 5.306 1.00 91.06 265 SER A N 1
ATOM 2079 C CA . SER A 1 265 ? 15.754 -11.189 5.170 1.00 91.06 265 SER A CA 1
ATOM 2080 C C . SER A 1 265 ? 15.209 -12.454 5.862 1.00 91.06 265 SER A C 1
ATOM 2082 O O . SER A 1 265 ? 14.371 -12.342 6.765 1.00 91.06 265 SER A O 1
ATOM 2084 N N . PRO A 1 266 ? 15.668 -13.662 5.464 1.00 89.06 266 PRO A N 1
ATOM 2085 C CA . PRO A 1 266 ? 15.218 -14.924 6.057 1.00 89.06 266 PRO A CA 1
ATOM 2086 C C . PRO A 1 266 ? 15.257 -14.935 7.587 1.00 89.06 266 PRO A C 1
ATOM 2088 O O . PRO A 1 266 ? 14.279 -15.330 8.216 1.00 89.06 266 PRO A O 1
ATOM 2091 N N . ASP A 1 267 ? 16.348 -14.428 8.160 1.00 92.50 267 ASP A N 1
ATOM 2092 C CA . ASP A 1 267 ? 16.661 -14.517 9.592 1.00 92.50 267 ASP A CA 1
ATOM 2093 C C . ASP A 1 267 ? 16.098 -13.349 10.427 1.00 92.50 267 ASP A C 1
ATOM 2095 O O . ASP A 1 267 ? 16.339 -13.269 11.629 1.00 92.50 267 ASP A O 1
ATOM 2099 N N . SER A 1 268 ? 15.351 -12.436 9.797 1.00 95.25 268 SER A N 1
ATOM 2100 C CA . SER A 1 268 ? 14.713 -11.275 10.430 1.00 95.25 268 SER A CA 1
ATOM 2101 C C . SER A 1 268 ? 13.196 -11.510 10.532 1.00 95.25 268 SER A C 1
ATOM 2103 O O . SER A 1 268 ? 12.766 -12.562 11.018 1.00 95.25 268 SER A O 1
ATOM 2105 N N . TRP A 1 269 ? 12.345 -10.580 10.087 1.00 95.88 269 TRP A N 1
ATOM 2106 C CA . TRP A 1 269 ? 10.900 -10.637 10.324 1.00 95.88 269 TRP A CA 1
ATOM 2107 C C . TRP A 1 269 ? 10.225 -11.902 9.765 1.00 95.88 269 TRP A C 1
ATOM 2109 O O . TRP A 1 269 ? 9.259 -12.392 10.351 1.00 95.88 269 TRP A O 1
ATOM 2119 N N . ALA A 1 270 ? 10.752 -12.500 8.690 1.00 94.88 270 ALA A N 1
ATOM 2120 C CA . ALA A 1 270 ? 10.260 -13.780 8.174 1.00 94.88 270 ALA A CA 1
ATOM 2121 C C . ALA A 1 270 ? 10.407 -14.930 9.194 1.00 94.88 270 ALA A C 1
ATOM 2123 O O . ALA A 1 270 ? 9.451 -15.687 9.409 1.00 94.88 270 ALA A O 1
ATOM 2124 N N . SER A 1 271 ? 11.565 -15.034 9.857 1.00 95.75 271 SER A N 1
ATOM 2125 C CA . SER A 1 271 ? 11.794 -15.997 10.939 1.00 95.75 271 SER A CA 1
ATOM 2126 C C . SER A 1 271 ? 10.966 -15.644 12.175 1.00 95.75 271 SER A C 1
ATOM 2128 O O . SER A 1 271 ? 10.142 -16.446 12.618 1.00 95.75 271 SER A O 1
ATOM 2130 N N . VAL A 1 272 ? 11.070 -14.403 12.667 1.00 95.50 272 VAL A N 1
ATOM 2131 C CA . VAL A 1 272 ? 10.391 -13.954 13.899 1.00 95.50 272 VAL A CA 1
ATOM 2132 C C . VAL A 1 272 ? 8.869 -14.122 13.809 1.00 95.50 272 VAL A C 1
ATOM 2134 O O . VAL A 1 272 ? 8.230 -14.554 14.769 1.00 95.50 272 VAL A O 1
ATOM 2137 N N . ARG A 1 273 ? 8.254 -13.855 12.649 1.00 95.81 273 ARG A N 1
ATOM 2138 C CA . ARG A 1 273 ? 6.818 -14.099 12.438 1.00 95.81 273 ARG A CA 1
ATOM 2139 C C . ARG A 1 273 ? 6.468 -15.588 12.495 1.00 95.81 273 ARG A C 1
ATOM 2141 O O . ARG A 1 273 ? 5.407 -15.944 13.007 1.00 95.81 273 ARG A O 1
ATOM 2148 N N . SER A 1 274 ? 7.346 -16.455 11.998 1.00 94.12 274 SER A N 1
ATOM 2149 C CA . SER A 1 274 ? 7.174 -17.914 12.036 1.00 94.12 274 SER A CA 1
ATOM 2150 C C . SER A 1 274 ? 7.317 -18.468 13.461 1.00 94.12 274 SER A C 1
ATOM 2152 O O . SER A 1 274 ? 6.532 -19.327 13.873 1.00 94.12 274 SER A O 1
ATOM 2154 N N . GLU A 1 275 ? 8.238 -17.919 14.256 1.00 94.56 275 GLU A N 1
ATOM 2155 C CA . GLU A 1 275 ? 8.371 -18.206 15.690 1.00 94.56 275 GLU A CA 1
ATOM 2156 C C . GLU A 1 275 ? 7.163 -17.704 16.497 1.00 94.56 275 GLU A C 1
ATOM 2158 O O . GLU A 1 275 ? 6.611 -18.443 17.315 1.00 94.56 275 GLU A O 1
ATOM 2163 N N . LEU A 1 276 ? 6.673 -16.485 16.232 1.00 92.75 276 LEU A N 1
ATOM 2164 C CA . LEU A 1 276 ? 5.449 -15.957 16.849 1.00 92.75 276 LEU A CA 1
ATOM 2165 C C . LEU A 1 276 ? 4.251 -16.880 16.606 1.00 92.75 276 LEU A C 1
ATOM 2167 O O . LEU A 1 276 ? 3.541 -17.212 17.552 1.00 92.75 276 LEU A O 1
ATOM 2171 N N . ILE A 1 277 ? 4.054 -17.330 15.364 1.00 93.94 277 ILE A N 1
ATOM 2172 C CA . ILE A 1 277 ? 3.000 -18.284 14.983 1.00 93.94 277 ILE A CA 1
ATOM 2173 C C . ILE A 1 277 ? 3.136 -19.612 15.739 1.00 93.94 277 ILE A C 1
ATOM 2175 O O . ILE A 1 277 ? 2.131 -20.175 16.172 1.00 93.94 277 ILE A O 1
ATOM 2179 N N . SER A 1 278 ? 4.364 -20.107 15.896 1.00 92.81 278 SER A N 1
ATOM 2180 C CA . SER A 1 278 ? 4.641 -21.428 16.477 1.00 92.81 278 SER A CA 1
ATOM 2181 C C . SER A 1 278 ? 4.637 -21.432 18.010 1.00 92.81 278 SER A C 1
ATOM 2183 O O . SER A 1 278 ? 4.356 -22.460 18.621 1.00 92.81 278 SER A O 1
ATOM 2185 N N . SER A 1 279 ? 4.924 -20.292 18.643 1.00 89.81 279 SER A N 1
ATOM 2186 C CA . SER A 1 279 ? 5.051 -20.163 20.103 1.00 89.81 279 SER A CA 1
ATOM 2187 C C . SER A 1 279 ? 3.720 -20.191 20.861 1.00 89.81 279 SER A C 1
ATOM 2189 O O . SER A 1 279 ? 3.693 -20.622 22.014 1.00 89.81 279 SER A O 1
ATOM 2191 N N . HIS A 1 280 ? 2.610 -19.756 20.250 1.00 85.56 280 HIS A N 1
ATOM 2192 C CA . HIS A 1 280 ? 1.287 -19.814 20.879 1.00 85.56 280 HIS A CA 1
ATOM 2193 C C . HIS A 1 280 ? 0.145 -19.838 19.850 1.00 85.56 280 HIS A C 1
ATOM 2195 O O . HIS A 1 280 ? 0.107 -19.022 18.931 1.00 85.56 280 HIS A O 1
ATOM 2201 N N . GLY A 1 281 ? -0.852 -20.711 20.044 1.00 80.50 281 GLY A N 1
ATOM 2202 C CA . GLY A 1 281 ? -1.998 -20.839 19.127 1.00 80.50 281 GLY A CA 1
ATOM 2203 C C . GLY A 1 281 ? -2.818 -19.550 18.963 1.00 80.50 281 GLY A C 1
ATOM 2204 O O . GLY A 1 281 ? -3.282 -19.250 17.862 1.00 80.50 281 GLY A O 1
ATOM 2205 N N . ASP A 1 282 ? -2.923 -18.740 20.023 1.00 88.69 282 ASP A N 1
ATOM 2206 C CA . ASP A 1 282 ? -3.571 -17.421 19.953 1.00 88.69 282 ASP A CA 1
ATOM 2207 C C . ASP A 1 282 ? -2.828 -16.455 19.012 1.00 88.69 282 ASP A C 1
ATOM 2209 O O . ASP A 1 282 ? -3.474 -15.619 18.383 1.00 88.69 282 ASP A O 1
ATOM 2213 N N . ASN A 1 283 ? -1.501 -16.582 18.860 1.00 91.62 283 ASN A N 1
ATOM 2214 C CA . ASN A 1 283 ? -0.718 -15.727 17.959 1.00 91.62 283 ASN A CA 1
ATOM 2215 C C . ASN A 1 283 ? -1.040 -16.022 16.497 1.00 91.62 283 ASN A C 1
ATOM 2217 O O . ASN A 1 283 ? -1.222 -15.090 15.714 1.00 91.62 283 ASN A O 1
ATOM 2221 N N . LYS A 1 284 ? -1.217 -17.319 16.200 1.00 92.56 284 LYS A N 1
ATOM 2222 C CA . LYS A 1 284 ? -2.055 -17.863 15.124 1.00 92.56 284 LYS A CA 1
ATOM 2223 C C . LYS A 1 284 ? -3.182 -16.911 14.721 1.00 92.56 284 LYS A C 1
ATOM 2225 O O . LYS A 1 284 ? -3.126 -16.181 13.731 1.00 92.56 284 LYS A O 1
ATOM 2230 N N . HIS A 1 285 ? -4.212 -16.936 15.555 1.00 92.12 285 HIS A N 1
ATOM 2231 C CA . HIS A 1 285 ? -5.470 -16.254 15.296 1.00 92.12 285 HIS A CA 1
ATOM 2232 C C . HIS A 1 285 ? -5.340 -14.723 15.298 1.00 92.12 285 HIS A C 1
ATOM 2234 O O . HIS A 1 285 ? -6.033 -14.032 14.551 1.00 92.12 285 HIS A O 1
ATOM 2240 N N . ALA A 1 286 ? -4.449 -14.181 16.129 1.00 93.06 286 ALA A N 1
ATOM 2241 C CA . ALA A 1 286 ? -4.189 -12.752 16.222 1.00 93.06 286 ALA A CA 1
ATOM 2242 C C . ALA A 1 286 ? -3.598 -12.184 14.924 1.00 93.06 286 ALA A C 1
ATOM 2244 O O . ALA A 1 286 ? -4.115 -11.193 14.408 1.00 93.06 286 ALA A O 1
ATOM 2245 N N . LEU A 1 287 ? -2.566 -12.834 14.373 1.00 95.50 287 LEU A N 1
ATOM 2246 C CA . LEU A 1 287 ? -1.963 -12.445 13.098 1.00 95.50 287 LEU A CA 1
ATOM 2247 C C . LEU A 1 287 ? -2.969 -12.599 11.955 1.00 95.50 287 LEU A C 1
ATOM 2249 O O . LEU A 1 287 ? -3.186 -11.638 11.227 1.00 95.50 287 LEU A O 1
ATOM 2253 N N . GLU A 1 288 ? -3.691 -13.723 11.880 1.00 95.12 288 GLU A N 1
ATOM 2254 C CA . GLU A 1 288 ? -4.764 -13.924 10.892 1.00 95.12 288 GLU A CA 1
ATOM 2255 C C . GLU A 1 288 ? -5.819 -12.802 10.932 1.00 95.12 288 GLU A C 1
ATOM 2257 O O . GLU A 1 288 ? -6.326 -12.386 9.889 1.00 95.12 288 GLU A O 1
ATOM 2262 N N . LYS A 1 289 ? -6.156 -12.266 12.116 1.00 95.69 289 LYS A N 1
ATOM 2263 C CA . LYS A 1 289 ? -7.100 -11.142 12.256 1.00 95.69 289 LYS A CA 1
ATOM 2264 C C . LYS A 1 289 ? -6.537 -9.799 11.795 1.00 95.69 289 LYS A C 1
ATOM 2266 O O . LYS A 1 289 ? -7.314 -8.994 11.279 1.00 95.69 289 LYS A O 1
ATOM 2271 N N . ILE A 1 290 ? -5.235 -9.563 11.950 1.00 94.81 290 ILE A N 1
ATOM 2272 C CA . ILE A 1 290 ? -4.555 -8.364 11.439 1.00 94.81 290 ILE A CA 1
ATOM 2273 C C . ILE A 1 290 ? -4.390 -8.466 9.913 1.00 94.81 290 ILE A C 1
ATOM 2275 O O . ILE A 1 290 ? -4.774 -7.543 9.191 1.00 94.81 290 ILE A O 1
ATOM 2279 N N . ASP A 1 291 ? -3.912 -9.611 9.418 1.00 94.62 291 ASP A N 1
ATOM 2280 C CA . ASP A 1 291 ? -3.737 -9.906 7.992 1.00 94.62 291 ASP A CA 1
ATOM 2281 C C . ASP A 1 291 ? -5.058 -9.737 7.231 1.00 94.62 291 ASP A C 1
ATOM 2283 O O . ASP A 1 291 ? -5.117 -9.025 6.229 1.00 94.62 291 ASP A O 1
ATOM 2287 N N . SER A 1 292 ? -6.148 -10.302 7.760 1.00 95.88 292 SER A N 1
ATOM 2288 C CA . SER A 1 292 ? -7.474 -10.249 7.133 1.00 95.88 292 SER A CA 1
ATOM 2289 C C . SER A 1 292 ? -8.251 -8.953 7.339 1.00 95.88 292 SER A C 1
ATOM 2291 O O . SER A 1 292 ? -9.299 -8.796 6.721 1.00 95.88 292 SER A O 1
ATOM 2293 N N . ALA A 1 293 ? -7.795 -8.007 8.164 1.00 95.31 293 ALA A N 1
ATOM 2294 C CA . ALA A 1 293 ? -8.507 -6.739 8.349 1.00 95.31 293 ALA A CA 1
ATOM 2295 C C . ALA A 1 293 ? -8.627 -5.947 7.036 1.00 95.31 293 ALA A C 1
ATOM 2297 O O . ALA A 1 293 ? -7.725 -5.985 6.209 1.00 95.31 293 ALA A O 1
ATOM 2298 N N . LEU A 1 294 ? -9.697 -5.178 6.846 1.00 92.25 294 LEU A N 1
ATOM 2299 C CA . LEU A 1 294 ? -9.851 -4.256 5.717 1.00 92.25 294 LEU A CA 1
ATOM 2300 C C . LEU A 1 294 ? -8.663 -3.283 5.650 1.00 92.25 294 LEU A C 1
ATOM 2302 O O . LEU A 1 294 ? -7.995 -3.194 4.624 1.00 92.25 294 LEU A O 1
ATOM 2306 N N . PHE A 1 295 ? -8.345 -2.658 6.782 1.00 90.94 295 PHE A N 1
ATOM 2307 C CA . PHE A 1 295 ? -7.190 -1.791 7.013 1.00 90.94 295 PHE A CA 1
ATOM 2308 C C . PHE A 1 295 ? -6.824 -1.800 8.511 1.00 90.94 295 PHE A C 1
ATOM 2310 O O . PHE A 1 295 ? -7.552 -2.366 9.336 1.00 90.94 295 PHE A O 1
ATOM 2317 N N . VAL A 1 296 ? -5.691 -1.181 8.861 1.00 93.12 296 VAL A N 1
ATOM 2318 C CA . VAL A 1 296 ? -5.276 -0.925 10.251 1.00 93.12 296 VAL A CA 1
ATOM 2319 C C . VAL A 1 296 ? -5.457 0.565 10.543 1.00 93.12 296 VAL A C 1
ATOM 2321 O O . VAL A 1 296 ? -4.739 1.398 9.996 1.00 93.12 296 VAL A O 1
ATOM 2324 N N . LEU A 1 297 ? -6.409 0.895 11.411 1.00 91.50 297 LEU A N 1
ATOM 2325 C CA . LEU A 1 297 ? -6.626 2.245 11.928 1.00 91.50 297 LEU A CA 1
ATOM 2326 C C . LEU A 1 297 ? -5.748 2.466 13.165 1.00 91.50 297 LEU A C 1
ATOM 2328 O O . LEU A 1 297 ? -5.749 1.639 14.077 1.00 91.50 297 LEU A O 1
ATOM 2332 N N . VAL A 1 298 ? -5.034 3.590 13.237 1.00 91.06 298 VAL A N 1
ATOM 2333 C CA . VAL A 1 298 ? -4.208 3.933 14.403 1.00 91.06 298 VAL A CA 1
ATOM 2334 C C . VAL A 1 298 ? -4.805 5.123 15.148 1.00 91.06 298 VAL A C 1
ATOM 2336 O O . VAL A 1 298 ? -5.065 6.164 14.552 1.00 91.06 298 VAL A O 1
ATOM 2339 N N . LEU A 1 299 ? -5.002 4.969 16.459 1.00 88.81 299 LEU A N 1
ATOM 2340 C CA . LEU A 1 299 ? -5.411 6.053 17.355 1.00 88.81 299 LEU A CA 1
ATOM 2341 C C . LEU A 1 299 ? -4.185 6.547 18.130 1.00 88.81 299 LEU A C 1
ATOM 2343 O O . LEU A 1 299 ? -3.802 5.941 19.134 1.00 88.81 299 LEU A O 1
ATOM 2347 N N . GLU A 1 300 ? -3.554 7.611 17.631 1.00 84.69 300 GLU A N 1
ATOM 2348 C CA . GLU A 1 300 ? -2.398 8.247 18.279 1.00 84.69 300 GLU A CA 1
ATOM 2349 C C . GLU A 1 300 ? -2.740 8.739 19.695 1.00 84.69 300 GLU A C 1
ATOM 2351 O O . GLU A 1 300 ? -3.801 9.343 19.876 1.00 84.69 300 GLU A O 1
ATOM 2356 N N . PRO A 1 301 ? -1.864 8.537 20.694 1.00 79.81 301 PRO A N 1
ATOM 2357 C CA . PRO A 1 301 ? -2.086 9.045 22.047 1.00 79.81 301 PRO A CA 1
ATOM 2358 C C . PRO A 1 301 ? -1.942 10.572 22.128 1.00 79.81 301 PRO A C 1
ATOM 2360 O O . PRO A 1 301 ? -2.575 11.215 22.960 1.00 79.81 301 PRO A O 1
ATOM 2363 N N . GLU A 1 302 ? -1.114 11.154 21.258 1.00 78.31 302 GLU A N 1
ATOM 2364 C CA . GLU A 1 302 ? -0.731 12.564 21.265 1.00 78.31 302 GLU A CA 1
ATOM 2365 C C . GLU A 1 302 ? -0.803 13.128 19.841 1.00 78.31 302 GLU A C 1
ATOM 2367 O O . GLU A 1 302 ? -0.552 12.426 18.860 1.00 78.31 302 GLU A O 1
ATOM 2372 N N . ALA A 1 303 ? -1.156 14.408 19.709 1.00 77.50 303 ALA A N 1
ATOM 2373 C CA . ALA A 1 303 ? -1.087 15.088 18.421 1.00 77.50 303 ALA A CA 1
ATOM 2374 C C . ALA A 1 303 ? 0.383 15.410 18.084 1.00 77.50 303 ALA A C 1
ATOM 2376 O O . ALA A 1 303 ? 1.096 15.903 18.963 1.00 77.50 303 ALA A O 1
ATOM 2377 N N . PRO A 1 304 ? 0.848 15.190 16.839 1.00 77.69 304 PRO A N 1
ATOM 2378 C CA . PRO A 1 304 ? 2.185 15.609 16.438 1.00 77.69 304 PRO A CA 1
ATOM 2379 C C . PRO A 1 304 ? 2.343 17.130 16.551 1.00 77.69 304 PRO A C 1
ATOM 2381 O O . PRO A 1 304 ? 1.387 17.894 16.379 1.00 77.69 304 PRO A O 1
ATOM 2384 N N . ALA A 1 305 ? 3.578 17.576 16.782 1.00 77.19 305 ALA A N 1
ATOM 2385 C CA . ALA A 1 305 ? 3.945 18.976 16.602 1.00 77.19 305 ALA A CA 1
ATOM 2386 C C . ALA A 1 305 ? 3.858 19.385 15.114 1.00 77.19 305 ALA A C 1
ATOM 2388 O O . ALA A 1 305 ? 3.551 18.580 14.235 1.00 77.19 305 ALA A O 1
ATOM 2389 N N . LYS A 1 306 ? 4.084 20.668 14.817 1.00 79.31 306 LYS A N 1
ATOM 2390 C CA . LYS A 1 306 ? 3.925 21.224 13.461 1.00 79.31 306 LYS A CA 1
ATOM 2391 C C . LYS A 1 306 ? 5.093 20.847 12.539 1.00 79.31 306 LYS A C 1
ATOM 2393 O O . LYS A 1 306 ? 6.211 20.649 12.999 1.00 79.31 306 LYS A O 1
ATOM 2398 N N . GLY A 1 307 ? 4.848 20.859 11.227 1.00 79.56 307 GLY A N 1
ATOM 2399 C CA . GLY A 1 307 ? 5.890 20.661 10.212 1.00 79.56 307 GLY A CA 1
ATOM 2400 C C . GLY A 1 307 ? 6.407 19.222 10.180 1.00 79.56 307 GLY A C 1
ATOM 2401 O O . GLY A 1 307 ? 5.613 18.282 10.161 1.00 79.56 307 GLY A O 1
ATOM 2402 N N . ASP A 1 308 ? 7.729 19.058 10.180 1.00 86.50 308 ASP A N 1
ATOM 2403 C CA . ASP A 1 308 ? 8.426 17.776 10.011 1.00 86.50 308 ASP A CA 1
ATOM 2404 C C . ASP A 1 308 ? 7.990 16.684 10.997 1.00 86.50 308 ASP A C 1
ATOM 2406 O O . ASP A 1 308 ? 8.062 15.500 10.675 1.00 86.50 308 ASP A O 1
ATOM 2410 N N . ASP A 1 309 ? 7.520 17.045 12.191 1.00 83.19 309 ASP A N 1
ATOM 2411 C CA . ASP A 1 309 ? 7.069 16.064 13.181 1.00 83.19 309 ASP A CA 1
ATOM 2412 C C . ASP A 1 309 ? 5.758 15.374 12.768 1.00 83.19 309 ASP A C 1
ATOM 2414 O O . ASP A 1 309 ? 5.567 14.196 13.076 1.00 83.19 309 ASP A O 1
ATOM 2418 N N . ILE A 1 310 ? 4.915 16.036 11.961 1.00 82.50 310 ILE A N 1
ATOM 2419 C CA . ILE A 1 310 ? 3.789 15.389 11.269 1.00 82.50 310 ILE A CA 1
ATOM 2420 C C . ILE A 1 310 ? 4.337 14.343 10.292 1.00 82.50 310 ILE A C 1
ATOM 2422 O O . ILE A 1 310 ? 3.944 13.178 10.347 1.00 82.50 310 ILE A O 1
ATOM 2426 N N . ALA A 1 311 ? 5.294 14.726 9.440 1.00 84.56 311 ALA A N 1
ATOM 2427 C CA . ALA A 1 311 ? 5.880 13.825 8.449 1.00 84.56 311 ALA A CA 1
ATOM 2428 C C . ALA A 1 311 ? 6.531 12.590 9.100 1.00 84.56 311 ALA A C 1
ATOM 2430 O O . ALA A 1 311 ? 6.262 11.468 8.676 1.00 84.56 311 ALA A O 1
ATOM 2431 N N . LYS A 1 312 ? 7.307 12.764 10.179 1.00 87.00 312 LYS A N 1
ATOM 2432 C CA . LYS A 1 312 ? 7.927 11.661 10.941 1.00 87.00 312 LYS A CA 1
ATOM 2433 C C . LYS A 1 312 ? 6.885 10.710 11.528 1.00 87.00 312 LYS A C 1
ATOM 2435 O O . LYS A 1 312 ? 6.998 9.495 11.349 1.00 87.00 312 LYS A O 1
ATOM 2440 N N . VAL A 1 313 ? 5.861 11.238 12.212 1.00 84.69 313 VAL A N 1
ATOM 2441 C CA . VAL A 1 313 ? 4.798 10.422 12.831 1.00 84.69 313 VAL A CA 1
ATOM 2442 C C . VAL A 1 313 ? 4.051 9.607 11.780 1.00 84.69 313 VAL A C 1
ATOM 2444 O O . VAL A 1 313 ? 3.763 8.427 11.994 1.00 84.69 313 VAL A O 1
ATOM 2447 N N . PHE A 1 314 ? 3.780 10.189 10.617 1.00 80.81 314 PHE A N 1
ATOM 2448 C CA . PHE A 1 314 ? 3.071 9.495 9.554 1.00 80.81 314 PHE A CA 1
ATOM 2449 C C . PHE A 1 314 ? 3.983 8.465 8.870 1.00 80.81 314 PHE A C 1
ATOM 2451 O O . PHE A 1 314 ? 3.626 7.285 8.835 1.00 80.81 314 PHE A O 1
ATOM 2458 N N . LEU A 1 315 ? 5.188 8.849 8.436 1.00 84.69 315 LEU A N 1
ATOM 2459 C CA . LEU A 1 315 ? 6.140 7.983 7.729 1.00 84.69 315 LEU A CA 1
ATOM 2460 C C . LEU A 1 315 ? 6.549 6.748 8.546 1.00 84.69 315 LEU A C 1
ATOM 2462 O O . LEU A 1 315 ? 6.446 5.625 8.050 1.00 84.69 315 LEU A O 1
ATOM 2466 N N . HIS A 1 316 ? 6.928 6.910 9.819 1.00 86.44 316 HIS A N 1
ATOM 2467 C CA . HIS A 1 316 ? 7.381 5.794 10.667 1.00 86.44 316 HIS A CA 1
ATOM 2468 C C . HIS A 1 316 ? 6.879 5.841 12.123 1.00 86.44 316 HIS A C 1
ATOM 2470 O O . HIS A 1 316 ? 6.617 4.781 12.694 1.00 86.44 316 HIS A O 1
ATOM 2476 N N . GLY A 1 317 ? 6.687 7.021 12.718 1.00 86.12 317 GLY A N 1
ATOM 2477 C CA . GLY A 1 317 ? 6.389 7.159 14.150 1.00 86.12 317 GLY A CA 1
ATOM 2478 C C . GLY A 1 317 ? 7.501 6.577 15.026 1.00 86.12 317 GLY A C 1
ATOM 2479 O O . GLY A 1 317 ? 8.664 6.557 14.627 1.00 86.12 317 GLY A O 1
ATOM 2480 N N . ASP A 1 318 ? 7.147 6.042 16.194 1.00 86.19 318 ASP A N 1
ATOM 2481 C CA . ASP A 1 318 ? 8.067 5.254 17.031 1.00 86.19 318 ASP A CA 1
ATOM 2482 C C . ASP A 1 318 ? 8.195 3.784 16.570 1.00 86.19 318 ASP A C 1
ATOM 2484 O O . ASP A 1 318 ? 8.776 2.961 17.276 1.00 86.19 318 ASP A O 1
ATOM 2488 N N . MET A 1 319 ? 7.616 3.447 15.406 1.00 88.62 319 MET A N 1
ATOM 2489 C CA . MET A 1 319 ? 7.470 2.108 14.810 1.00 88.62 319 MET A CA 1
ATOM 2490 C C . MET A 1 319 ? 6.635 1.100 15.623 1.00 88.62 319 MET A C 1
ATOM 2492 O O . MET A 1 319 ? 6.165 0.113 15.060 1.00 88.62 319 MET A O 1
ATOM 2496 N N . ARG A 1 320 ? 6.378 1.345 16.912 1.00 88.62 320 ARG A N 1
ATOM 2497 C CA . ARG A 1 320 ? 5.675 0.429 17.825 1.00 88.62 320 ARG A CA 1
ATOM 2498 C C . ARG A 1 320 ? 4.179 0.397 17.561 1.00 88.62 320 ARG A C 1
ATOM 2500 O O . ARG A 1 320 ? 3.584 -0.681 17.545 1.00 88.62 320 ARG A O 1
ATOM 2507 N N . GLN A 1 321 ? 3.592 1.564 17.301 1.00 86.88 321 GLN A N 1
ATOM 2508 C CA . GLN A 1 321 ? 2.157 1.725 17.070 1.00 86.88 321 GLN A CA 1
ATOM 2509 C C . GLN A 1 321 ? 1.788 1.707 15.571 1.00 86.88 321 GLN A C 1
ATOM 2511 O O . GLN A 1 321 ? 0.973 2.497 15.093 1.00 86.88 321 GLN A O 1
ATOM 2516 N N . ARG A 1 322 ? 2.404 0.816 14.786 1.00 89.44 322 ARG A N 1
ATOM 2517 C CA . ARG A 1 322 ? 2.149 0.632 13.343 1.00 89.44 322 ARG A CA 1
ATOM 2518 C C . ARG A 1 322 ? 2.059 -0.858 12.996 1.00 89.44 322 ARG A C 1
ATOM 2520 O O . ARG A 1 322 ? 2.368 -1.707 13.818 1.00 89.44 322 ARG A O 1
ATOM 2527 N N . TRP A 1 323 ? 1.644 -1.182 11.773 1.00 92.81 323 TRP A N 1
ATOM 2528 C CA . TRP A 1 323 ? 1.789 -2.529 11.206 1.00 92.81 323 TRP A CA 1
ATOM 2529 C C . TRP A 1 323 ? 2.153 -2.403 9.726 1.00 92.81 323 TRP A C 1
ATOM 2531 O O . TRP A 1 323 ? 1.279 -2.178 8.888 1.00 92.81 323 TRP A O 1
ATOM 2541 N N . PHE A 1 324 ? 3.452 -2.424 9.427 1.00 90.88 324 PHE A N 1
ATOM 2542 C CA . PHE A 1 324 ? 4.024 -2.071 8.121 1.00 90.88 324 PHE A CA 1
ATOM 2543 C C . PHE A 1 324 ? 3.764 -3.114 7.021 1.00 90.88 324 PHE A C 1
ATOM 2545 O O . PHE A 1 324 ? 3.818 -2.763 5.846 1.00 90.88 324 PHE A O 1
ATOM 2552 N N . ASP A 1 325 ? 3.398 -4.344 7.404 1.00 91.38 325 ASP A N 1
ATOM 2553 C CA . ASP A 1 325 ? 2.946 -5.424 6.508 1.00 91.38 325 ASP A CA 1
ATOM 2554 C C . ASP A 1 325 ? 1.545 -5.205 5.927 1.00 91.38 325 ASP A C 1
ATOM 2556 O O . ASP A 1 325 ?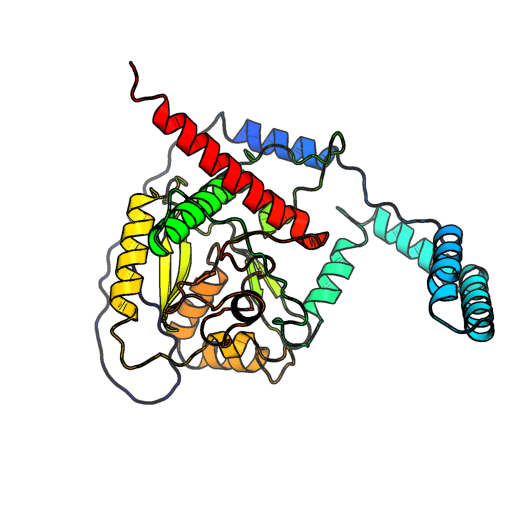 1.216 -5.742 4.867 1.00 91.38 325 ASP A O 1
ATOM 2560 N N . LYS A 1 326 ? 0.668 -4.465 6.619 1.00 86.56 326 LYS A N 1
ATOM 2561 C CA . LYS A 1 326 ? -0.626 -4.115 6.023 1.00 86.56 326 LYS A CA 1
ATOM 2562 C C . LYS A 1 326 ? -0.341 -3.172 4.864 1.00 86.56 326 LYS A C 1
ATOM 2564 O O . LYS A 1 326 ? 0.490 -2.295 5.068 1.00 86.56 326 LYS A O 1
ATOM 2569 N N . LEU A 1 327 ? -0.985 -3.336 3.698 1.00 60.94 327 LEU A N 1
ATOM 2570 C CA . LEU A 1 327 ? -0.698 -2.493 2.525 1.00 60.94 327 LEU A CA 1
ATOM 2571 C C . LEU A 1 327 ? -0.715 -1.013 2.916 1.00 60.94 327 LEU A C 1
ATOM 2573 O O . LEU A 1 327 ? -1.761 -0.422 3.165 1.00 60.94 327 LEU A O 1
ATOM 2577 N N . GLN A 1 328 ? 0.485 -0.450 3.015 1.00 51.94 328 GLN A N 1
ATOM 2578 C CA . GLN A 1 328 ? 0.738 0.840 3.645 1.00 51.94 328 GLN A CA 1
ATOM 2579 C C . GLN A 1 328 ? 1.062 1.913 2.613 1.00 51.94 328 GLN A C 1
ATOM 2581 O O . GLN A 1 328 ? 1.664 2.931 2.937 1.00 51.94 328 GLN A O 1
ATOM 2586 N N . ASN A 1 329 ? 0.562 1.729 1.390 1.00 37.62 329 ASN A N 1
ATOM 2587 C CA . ASN A 1 329 ? 0.391 2.854 0.485 1.00 37.62 329 ASN A CA 1
ATOM 2588 C C . ASN A 1 329 ? -0.634 3.850 1.048 1.00 37.62 329 ASN A C 1
ATOM 2590 O O . ASN A 1 329 ? -0.551 5.021 0.715 1.00 37.62 329 ASN A O 1
ATOM 2594 N N . GLU A 1 330 ? -1.499 3.442 1.988 1.00 35.00 330 GLU A N 1
ATOM 2595 C CA . GLU A 1 330 ? -2.266 4.364 2.832 1.00 35.00 330 GLU A CA 1
ATOM 2596 C C . GLU A 1 330 ? -2.240 3.963 4.310 1.00 35.00 330 GLU A C 1
ATOM 2598 O O . GLU A 1 330 ? -3.109 3.254 4.822 1.00 35.00 330 GLU A O 1
ATOM 2603 N N . LYS A 1 331 ? -1.282 4.523 5.055 1.00 34.41 331 LYS A N 1
ATOM 2604 C CA . LYS A 1 331 ? -1.593 4.890 6.439 1.00 34.41 331 LYS A CA 1
ATOM 2605 C C . LYS A 1 331 ? -2.605 6.021 6.384 1.00 34.41 331 LYS A C 1
ATOM 2607 O O . LYS A 1 331 ? -2.294 7.089 5.869 1.00 34.41 331 LYS A O 1
ATOM 2612 N N . ILE A 1 332 ? -3.773 5.794 6.964 1.00 33.69 332 ILE A N 1
ATOM 2613 C CA . ILE A 1 332 ? -4.825 6.798 7.043 1.00 33.69 332 ILE A CA 1
ATOM 2614 C C . ILE A 1 332 ? -4.779 7.504 8.417 1.00 33.69 332 ILE A C 1
ATOM 2616 O O . ILE A 1 332 ? -5.468 7.103 9.358 1.00 33.69 332 ILE A O 1
ATOM 2620 N N . PRO A 1 333 ? -3.948 8.553 8.543 1.00 33.44 333 PRO A N 1
ATOM 2621 C CA . PRO A 1 333 ? -4.317 9.815 9.193 1.00 33.44 333 PRO A CA 1
ATOM 2622 C C . PRO A 1 333 ? -4.301 11.002 8.185 1.00 33.44 333 PRO A C 1
ATOM 2624 O O . PRO A 1 333 ? -3.910 10.837 7.040 1.00 33.44 333 PRO A O 1
ATOM 2627 N N . ILE A 1 334 ? -4.764 12.208 8.564 1.00 39.66 334 ILE A N 1
ATOM 2628 C CA . ILE A 1 334 ? -5.397 13.194 7.636 1.00 39.66 334 ILE A CA 1
ATOM 2629 C C . ILE A 1 334 ? -4.867 14.683 7.793 1.00 39.66 334 ILE A C 1
ATOM 2631 O O . ILE A 1 334 ? -5.090 15.247 8.857 1.00 39.66 334 ILE A O 1
ATOM 2635 N N . THR A 1 335 ? -4.137 15.316 6.812 1.00 26.09 335 THR A N 1
ATOM 2636 C CA . THR A 1 335 ? -4.094 16.769 6.322 1.00 26.09 335 THR A CA 1
ATOM 2637 C C . THR A 1 335 ? -3.238 17.053 5.002 1.00 26.09 335 THR A C 1
ATOM 2639 O O . THR A 1 335 ? -2.055 17.321 5.109 1.00 26.09 335 THR A O 1
ATOM 2642 N N . VAL A 1 336 ? -3.810 17.072 3.766 1.00 28.66 336 VAL A N 1
ATOM 2643 C CA . VAL A 1 336 ? -3.245 16.960 2.348 1.00 28.66 336 VAL A CA 1
ATOM 2644 C C . VAL A 1 336 ? -1.725 16.993 2.001 1.00 28.66 336 VAL A C 1
ATOM 2646 O O . VAL A 1 336 ? -1.061 18.007 2.196 1.00 28.66 336 VAL A O 1
ATOM 2649 N N . SER A 1 337 ? -1.235 15.947 1.290 1.00 23.25 337 SER A N 1
ATOM 2650 C CA . SER A 1 337 ? -0.242 15.902 0.156 1.00 23.25 337 SER A CA 1
ATOM 2651 C C . SER A 1 337 ? 0.218 14.445 -0.167 1.00 23.25 337 SER A C 1
ATOM 2653 O O . SER A 1 337 ? 0.055 13.600 0.708 1.00 23.25 337 SER A O 1
ATOM 2655 N N . SER A 1 338 ? 0.814 14.044 -1.322 1.00 25.61 338 SER A N 1
ATOM 2656 C CA . SER A 1 338 ? 0.729 14.481 -2.756 1.00 25.61 338 SER A CA 1
ATOM 2657 C C . SER A 1 338 ? 1.268 13.392 -3.767 1.00 25.61 338 SER A C 1
ATOM 2659 O O . SER A 1 338 ? 1.163 12.209 -3.489 1.00 25.61 338 SER A O 1
ATOM 2661 N N . PHE A 1 339 ? 1.740 13.705 -4.990 1.00 27.19 339 PHE A N 1
ATOM 2662 C CA . PHE A 1 339 ? 1.734 12.799 -6.179 1.00 27.19 339 PHE A CA 1
ATOM 2663 C C . PHE A 1 339 ? 2.876 11.748 -6.358 1.00 27.19 339 PHE A C 1
ATOM 2665 O O . PHE A 1 339 ? 4.026 12.100 -6.611 1.00 27.19 339 PHE A O 1
ATOM 2672 N N . GLN A 1 340 ? 2.516 10.455 -6.445 1.00 29.52 340 GLN A N 1
ATOM 2673 C CA . GLN A 1 340 ? 3.250 9.381 -7.156 1.00 29.52 340 GLN A CA 1
ATOM 2674 C C . GLN A 1 340 ? 2.265 8.391 -7.821 1.00 29.52 340 GLN A C 1
ATOM 2676 O O . GLN A 1 340 ? 1.183 8.139 -7.296 1.00 29.52 340 GLN A O 1
ATOM 2681 N N . ARG A 1 341 ? 2.629 7.795 -8.971 1.00 32.34 341 ARG A N 1
ATOM 2682 C CA . ARG A 1 341 ? 1.680 7.051 -9.839 1.00 32.34 341 ARG A CA 1
ATOM 2683 C C . ARG A 1 341 ? 1.080 5.770 -9.234 1.00 32.34 341 ARG A C 1
ATOM 2685 O O . ARG A 1 341 ? -0.043 5.433 -9.586 1.00 32.34 341 ARG A O 1
ATOM 2692 N N . GLN A 1 342 ? 1.769 5.086 -8.317 1.00 36.12 342 GLN A N 1
ATOM 2693 C CA . GLN A 1 342 ? 1.221 3.901 -7.622 1.00 36.12 342 GLN A CA 1
ATOM 2694 C C . GLN A 1 342 ? 0.209 4.253 -6.528 1.00 36.12 342 GLN A C 1
ATOM 2696 O O . GLN A 1 342 ? -0.610 3.425 -6.140 1.00 36.12 342 GLN A O 1
ATOM 2701 N N . ALA A 1 343 ? 0.245 5.491 -6.040 1.00 42.59 343 ALA A N 1
ATOM 2702 C CA . ALA A 1 343 ? -0.734 5.991 -5.094 1.00 42.59 343 ALA A CA 1
ATOM 2703 C C . ALA A 1 343 ? -1.971 6.580 -5.784 1.00 42.59 343 ALA A C 1
ATOM 2705 O O . ALA A 1 343 ? -2.858 7.070 -5.100 1.00 42.59 343 ALA A O 1
ATOM 2706 N N . LEU A 1 344 ? -2.068 6.550 -7.119 1.00 49.09 344 LEU A N 1
ATOM 2707 C CA . LEU A 1 344 ? -3.209 7.136 -7.821 1.00 49.09 344 LEU A CA 1
ATOM 2708 C C . LEU A 1 344 ? -4.541 6.420 -7.512 1.00 49.09 344 LEU A C 1
ATOM 2710 O O . LEU A 1 344 ? -5.501 7.131 -7.224 1.00 49.09 344 LEU A O 1
ATOM 2714 N N . PRO A 1 345 ? -4.642 5.071 -7.492 1.00 53.69 345 PRO A N 1
ATOM 2715 C CA . PRO A 1 345 ? -5.882 4.400 -7.095 1.00 53.69 345 PRO A CA 1
ATOM 2716 C C . PRO A 1 345 ? -6.214 4.658 -5.626 1.00 53.69 345 PRO A C 1
ATOM 2718 O O . PRO A 1 345 ? -7.370 4.869 -5.299 1.00 53.69 345 PRO A O 1
ATOM 2721 N N . TYR A 1 346 ? -5.197 4.707 -4.768 1.00 55.62 346 TYR A N 1
ATOM 2722 C CA . TYR A 1 346 ? -5.291 5.022 -3.344 1.00 55.62 346 TYR A CA 1
ATOM 2723 C C . TYR A 1 346 ? -5.837 6.446 -3.123 1.00 55.62 346 TYR A C 1
ATOM 2725 O O . TYR A 1 346 ? -6.990 6.611 -2.725 1.00 55.62 346 TYR A O 1
ATOM 2733 N N . ALA A 1 347 ? -5.113 7.478 -3.560 1.00 57.25 347 ALA A N 1
ATOM 2734 C CA . ALA A 1 347 ? -5.539 8.872 -3.465 1.00 57.25 347 ALA A CA 1
ATOM 2735 C C . ALA A 1 347 ? -6.912 9.124 -4.117 1.00 57.25 347 ALA A C 1
ATOM 2737 O O . ALA A 1 347 ? -7.701 9.889 -3.570 1.00 57.25 347 ALA A O 1
ATOM 2738 N N . ARG A 1 348 ? -7.245 8.446 -5.230 1.00 62.22 348 ARG A N 1
ATOM 2739 C CA . ARG A 1 348 ? -8.591 8.489 -5.835 1.00 62.22 348 ARG A CA 1
ATOM 2740 C C . ARG A 1 348 ? -9.640 7.710 -5.046 1.00 62.22 348 ARG A C 1
ATOM 2742 O O . ARG A 1 348 ? -10.799 8.103 -5.072 1.00 62.22 348 ARG A O 1
ATOM 2749 N N . ALA A 1 349 ? -9.292 6.614 -4.377 1.00 60.19 349 ALA A N 1
ATOM 2750 C CA . ALA A 1 349 ? -10.193 5.889 -3.485 1.00 60.19 349 ALA A CA 1
ATOM 2751 C C . ALA A 1 349 ? -10.514 6.739 -2.256 1.00 60.19 349 ALA A C 1
ATOM 2753 O O . ALA A 1 349 ? -11.686 6.845 -1.901 1.00 60.19 349 ALA A O 1
ATOM 2754 N N . LEU A 1 350 ? -9.521 7.408 -1.661 1.00 61.00 350 LEU A N 1
ATOM 2755 C CA . LEU A 1 350 ? -9.737 8.386 -0.597 1.00 61.00 350 LEU A CA 1
ATOM 2756 C C . LEU A 1 350 ? -10.515 9.602 -1.085 1.00 61.00 350 LEU A C 1
ATOM 2758 O O . LEU A 1 350 ? -11.491 9.959 -0.442 1.00 61.00 350 LEU A O 1
ATOM 2762 N N . GLU A 1 351 ? -10.150 10.211 -2.214 1.00 65.81 351 GLU A N 1
ATOM 2763 C CA . GLU A 1 351 ? -10.881 11.345 -2.793 1.00 65.81 351 GLU A CA 1
ATOM 2764 C C . GLU A 1 351 ? -12.342 10.972 -3.066 1.00 65.81 351 GLU A C 1
ATOM 2766 O O . GLU A 1 351 ? -13.240 11.664 -2.600 1.00 65.81 351 GLU A O 1
ATOM 2771 N N . LYS A 1 352 ? -12.607 9.830 -3.712 1.00 64.75 352 LYS A N 1
ATOM 2772 C CA . LYS A 1 352 ? -13.973 9.316 -3.909 1.00 64.75 352 LYS A CA 1
ATOM 2773 C C . LYS A 1 352 ? -14.663 8.996 -2.583 1.00 64.75 352 LYS A C 1
ATOM 2775 O O . LYS A 1 352 ? -15.834 9.309 -2.445 1.00 64.75 352 LYS A O 1
ATOM 2780 N N . SER A 1 353 ? -13.967 8.443 -1.590 1.00 58.44 353 SER A N 1
ATOM 2781 C CA . SER A 1 353 ? -14.526 8.199 -0.248 1.00 58.44 353 SER A CA 1
ATOM 2782 C C . SER A 1 353 ? -14.868 9.502 0.488 1.00 58.44 353 SER A C 1
ATOM 2784 O O . SER A 1 353 ? -15.852 9.553 1.221 1.00 58.44 353 SER A O 1
ATOM 2786 N N . LEU A 1 354 ? -14.076 10.559 0.290 1.00 60.28 354 LEU A N 1
ATOM 2787 C CA . LEU A 1 354 ? -14.283 11.906 0.830 1.00 60.28 354 LEU A CA 1
ATOM 2788 C C . LEU A 1 354 ? -15.431 12.627 0.107 1.00 60.28 354 LEU A C 1
ATOM 2790 O O . LEU A 1 354 ? -16.246 13.272 0.762 1.00 60.28 354 LEU A O 1
ATOM 2794 N N . LEU A 1 355 ? -15.546 12.465 -1.213 1.00 64.06 355 LEU A N 1
ATOM 2795 C CA . LEU A 1 355 ? -16.675 12.951 -2.010 1.00 64.06 355 LEU A CA 1
ATOM 2796 C C . LEU A 1 355 ? -17.973 12.218 -1.642 1.00 64.06 355 LEU A C 1
ATOM 2798 O O . LEU A 1 355 ? -18.960 12.871 -1.345 1.00 64.06 355 LEU A O 1
ATOM 2802 N N . GLU A 1 356 ? -17.963 10.890 -1.524 1.00 57.12 356 GLU A N 1
ATOM 2803 C CA . GLU A 1 356 ? -19.113 10.104 -1.045 1.00 57.12 356 GLU A CA 1
ATOM 2804 C C . GLU A 1 356 ? -19.458 10.423 0.426 1.00 57.12 356 GLU A C 1
ATOM 2806 O O . GLU A 1 356 ? -20.619 10.344 0.822 1.00 57.12 356 GLU A O 1
ATOM 2811 N N . MET A 1 357 ? -18.490 10.822 1.267 1.00 49.62 357 MET A N 1
ATOM 2812 C CA . MET A 1 357 ? -18.799 11.397 2.586 1.00 49.62 357 MET A CA 1
ATOM 2813 C C . MET A 1 357 ? -19.526 12.735 2.463 1.00 49.62 357 MET A C 1
ATOM 2815 O O . MET A 1 357 ? -20.502 12.941 3.180 1.00 49.62 357 MET A O 1
ATOM 2819 N N . ARG A 1 358 ? -19.076 13.619 1.569 1.00 52.12 358 ARG A N 1
ATOM 2820 C CA . ARG A 1 358 ? -19.692 14.927 1.328 1.00 52.12 358 ARG A CA 1
ATOM 2821 C C . ARG A 1 358 ? -21.105 14.798 0.760 1.00 52.12 358 ARG A C 1
ATOM 2823 O O . ARG A 1 358 ? -22.028 15.345 1.346 1.00 52.12 358 ARG A O 1
ATOM 2830 N N . ASP A 1 359 ? -21.292 13.991 -0.280 1.00 46.31 359 ASP A N 1
ATOM 2831 C CA . ASP A 1 359 ? -22.596 13.745 -0.904 1.00 46.31 359 ASP A CA 1
ATOM 2832 C C . ASP A 1 359 ? -23.590 13.111 0.092 1.00 46.31 359 ASP A C 1
ATOM 2834 O O . ASP A 1 359 ? -24.774 13.443 0.091 1.00 46.31 359 ASP A O 1
ATOM 2838 N N . VAL A 1 360 ? -23.124 12.245 1.006 1.00 37.66 360 VAL A N 1
ATOM 2839 C CA . VAL A 1 360 ? -23.965 11.684 2.084 1.00 37.66 360 VAL A CA 1
ATOM 2840 C C . VAL A 1 360 ? -24.290 12.712 3.179 1.00 37.66 360 VAL A C 1
ATOM 2842 O O . VAL A 1 360 ? -25.370 12.638 3.768 1.00 37.66 360 VAL A O 1
ATOM 2845 N N . LEU A 1 361 ? -23.406 13.676 3.454 1.00 33.91 361 LEU A N 1
ATOM 2846 C CA . LEU A 1 361 ? -23.684 14.788 4.372 1.00 33.91 361 LEU A CA 1
ATOM 2847 C C . LEU A 1 361 ? -24.693 15.771 3.750 1.00 33.91 361 LEU A C 1
ATOM 2849 O O . LEU A 1 361 ? -25.695 16.089 4.393 1.00 33.91 361 LEU A O 1
ATOM 2853 N N . ASP A 1 362 ? -24.514 16.145 2.483 1.00 35.75 362 ASP A N 1
ATOM 2854 C CA . ASP A 1 362 ? -25.416 17.036 1.735 1.00 35.75 362 ASP A CA 1
ATOM 2855 C C . ASP A 1 362 ? -26.803 16.391 1.472 1.00 35.75 362 ASP A C 1
ATOM 2857 O O . ASP A 1 362 ? -27.838 17.064 1.484 1.00 35.75 362 ASP A O 1
ATOM 2861 N N . ALA A 1 363 ? -26.873 15.060 1.342 1.00 34.59 363 ALA A N 1
ATOM 2862 C CA . ALA A 1 363 ? -28.140 14.321 1.316 1.00 34.59 363 ALA A CA 1
ATOM 2863 C C . ALA A 1 363 ? -28.855 14.274 2.685 1.00 34.59 363 ALA A C 1
ATOM 2865 O O . ALA A 1 363 ? -30.069 14.082 2.746 1.00 34.59 363 ALA A O 1
ATOM 2866 N N . SER A 1 364 ? -28.126 14.446 3.795 1.00 33.44 364 SER A N 1
ATOM 2867 C CA . SER A 1 364 ? -28.702 14.432 5.150 1.00 33.44 364 SER A CA 1
ATOM 2868 C C . SER A 1 364 ? -29.279 15.784 5.585 1.00 33.44 364 SER A C 1
ATOM 2870 O O . SER A 1 364 ? -30.171 15.827 6.429 1.00 33.44 364 SER A O 1
ATOM 2872 N N . THR A 1 365 ? -28.825 16.888 4.984 1.00 33.44 365 THR A N 1
ATOM 2873 C CA . THR A 1 365 ? -29.358 18.239 5.231 1.00 33.44 365 THR A CA 1
ATOM 2874 C C . THR A 1 365 ? -30.606 18.549 4.401 1.00 33.44 365 THR A C 1
ATOM 2876 O O . THR A 1 365 ? -31.374 19.438 4.763 1.00 33.44 365 THR A O 1
ATOM 2879 N N . THR A 1 366 ? -30.858 17.790 3.330 1.00 33.16 366 THR A N 1
ATOM 2880 C CA . THR A 1 366 ? -32.015 17.959 2.434 1.00 33.16 366 THR A CA 1
ATOM 2881 C C . THR A 1 366 ? -33.252 17.137 2.825 1.00 33.16 366 THR A C 1
ATOM 2883 O O . THR A 1 366 ? -34.322 17.368 2.267 1.00 33.16 366 THR A O 1
ATOM 2886 N N . SER A 1 367 ? -33.169 16.236 3.817 1.00 33.09 367 SER A N 1
ATOM 2887 C CA . SER A 1 367 ? -34.330 15.463 4.306 1.00 33.09 367 SER A CA 1
ATOM 2888 C C . SER A 1 367 ? -35.042 16.068 5.527 1.00 33.09 367 SER A C 1
ATOM 2890 O O . SER A 1 367 ? -35.945 15.438 6.072 1.00 33.09 367 SER A O 1
ATOM 2892 N N . THR A 1 368 ? -34.638 17.257 5.985 1.00 34.16 368 THR A N 1
ATOM 2893 C CA . THR A 1 368 ? -35.197 17.937 7.176 1.00 34.16 368 THR A CA 1
ATOM 2894 C C . THR A 1 368 ? -36.007 19.194 6.836 1.00 34.16 368 THR A C 1
ATOM 2896 O O . THR A 1 368 ? -36.341 19.973 7.727 1.00 34.16 368 THR A O 1
ATOM 2899 N N . SER A 1 369 ? -36.330 19.395 5.556 1.00 35.38 369 SER A N 1
ATOM 2900 C CA . SER A 1 369 ? -37.134 20.516 5.054 1.00 35.38 369 SER A CA 1
ATOM 2901 C C . SER A 1 369 ? -38.269 20.040 4.136 1.00 35.38 369 SER A C 1
ATOM 2903 O O . SER A 1 369 ? -38.293 20.369 2.948 1.00 35.38 369 SER A O 1
ATOM 2905 N N . ALA A 1 370 ? -39.193 19.258 4.701 1.00 31.88 370 ALA A N 1
ATOM 2906 C CA . ALA A 1 370 ? -40.508 18.938 4.142 1.00 31.88 370 ALA A CA 1
ATOM 2907 C C . ALA A 1 370 ? -41.519 18.751 5.286 1.00 31.88 370 ALA A C 1
ATOM 2909 O O . ALA A 1 370 ? -41.186 17.988 6.221 1.00 31.88 370 ALA A O 1
#

Foldseek 3Di:
DDWADQDFPDDDDDDDDDDDDDDDDDDDDDDDDPLVVLQVVLVVLLVPADEDDDDDLVVVLVVVLVVCCVVDDPVVSVVSSVVSVVCSVPDVVVVSVVLVVCQVVDPGYSCPVVVLQVVQQAFAFLFPPPFAEWAAADDPVQPDPLLVLLLLLLLLLVLLLCVLSSNPDFDDDPPHTDDDPCSLLQFQWFFAFAAGGTDIDHQSPAQWAWEFELLIIDIDGQADPVRHGDDSVVSSVVSVVVNVVNVVPPDRDFLCLVQSRHTSHCVGSNVVLVCSVVRDVSSVVSVVRNSRHRYYAYDDPDDFDDDVSVVCCRRQNVSSRHHSRTNNNYPDDHRGDDDDDVCVSVVVSSVVSVVVSVVVVVVVVVVPPD

pLDDT: mean 79.01, std 22.34, range [22.69, 98.5]

InterPro domains:
  IPR000542 Acyltransferase ChoActase/COT/CPT [PTHR22589] (40-328)
  IPR039551 Choline/Carnitine o-acyltransferase, domain 1 and 2 [PF00755] (52-328)
  IPR042231 Choline/Carnitine o-acyltransferase, domain 2 [G3DSA:3.30.559.70] (133-338)
  IPR042572 Carnitine o-acyltransferase, N-terminal [G3DSA:1.10.275.20] (33-132)

Radius of gyration: 24.26 Å; chains: 1; bounding box: 74×45×67 Å

Secondary structure (DSSP, 8-state):
-EEE----S------------PPPP-------STTHHHHHHHHHHHHTPPPPPPPPHHHHHHHHHHHHGGGS-HHHHHHHHHHHHHHHHTTHHHHHHHHHHHHHH-SS-TTHHHHHHHHHH--S-HHHHTB---B----SS--SHHHHHHHHHHHHHHHHHHHHTT-S---EETTEE---HHHHTTSSEEEE--SSS-EEEE-TT--EEEEEETTEEEEEE-B-TTSPBPPHHHHHHHHHHHHHHHTT-SSPPP-THHHHTS--SIIIIIHHHHHHHHH-HHHHHHHHHHHTSS-EEEE-SS---STHHHHHHHHTTTSTT--TTB-GGG----S-B---GGGHHHHHHHHHHHHHHHHHHHHHHSSS--